Protein AF-A0A812SZB9-F1 (afdb_monomer)

Nearest PDB structures (foldseek):
  1bo6-assembly1_B  TM=7.255E-01  e=8.300E-09  Mus musculus
  4cgq-assembly1_A  TM=9.481E-01  e=1.863E-02  Saccharomyces cerevisiae
  5hrz-assembly1_A  TM=9.021E-01  e=2.313E-02  synthetic construct
  6v8e-assembly2_F  TM=8.279E-01  e=2.076E-02  synthetic construct
  2vgy-assembly1_A-2  TM=7.971E-01  e=6.834E-02  Yersinia enterocolitica

Mean predicted aligned error: 13.7 Å

Secondary structure (DSSP, 8-state):
---PPPTTHHHHHHHHHHHHTT-HHHHHHHHHHHHHH-TT-HHHHHHHHHHHHHTT-HHHHHHHHHHHHHS-HHHHHHHHHHH----TT-EEEEESTTSSHHHHHHHHHHHHH-TT--HHHHEEETTTT-TT-HHHHHHHHHSPSSPEEEE---GGG-TTS-SSTT-SSTT--EEEEEE--HHHHHHHHHHHHHT-GGG---S-HHHHHHHHHTTGGGGGGTS-HHHHHHHHHHHHHH-TTTEEEEESHHHHS--HHHHTTTTTTTTS---S-HHHHHHHHHHHTT----HHHHHHHTTTTS--

Foldseek 3Di:
DDDDFDLLLVLLVVLVVCVVVLNLVVSLVSLVVSCVVVVLQLSSLVSNLVSCVSVVVNVVSVVSVVSNVVCFLLVQLLLLLVQADAAQQEEEEEEAPPLQQVPVLQLVQCFQVHHPRDSVLQEDESSPPGPPGPVVSVVQVPHPPPHYYYYLEALVSHSLADPDDPPGHDGHHAYEYEDEDPVSSLVSLVVVLCVVPVNHDPDDPVVSVVCQCQQVSPSNSVGHPVNRCVRLVVVCVVPVLRYQYDYSVCLLEPAPSQQPCVVSSPVRDTDDRSLVRSVVSCVVVVGDYDPVRSVVSVVVVVPD

pLDDT: mean 74.28, std 16.3, range [29.45, 96.88]

Structure (mmCIF, N/CA/C/O backbone):
data_AF-A0A812SZB9-F1
#
_entry.id   AF-A0A812SZB9-F1
#
loop_
_atom_site.group_PDB
_atom_site.id
_atom_site.type_symbol
_atom_site.label_atom_id
_atom_site.label_alt_id
_atom_site.label_comp_id
_atom_site.label_asym_id
_atom_site.label_entity_id
_atom_site.label_seq_id
_atom_site.pdbx_PDB_ins_code
_atom_site.Cartn_x
_atom_site.Cartn_y
_atom_site.Cartn_z
_atom_site.occupancy
_atom_site.B_iso_or_equiv
_atom_site.auth_seq_id
_atom_site.auth_comp_id
_atom_site.auth_asym_id
_atom_site.auth_atom_id
_atom_site.pdbx_PDB_model_num
ATOM 1 N N . MET A 1 1 ? 11.186 13.919 26.890 1.00 31.73 1 MET A N 1
ATOM 2 C CA . MET A 1 1 ? 12.415 13.121 26.686 1.00 31.73 1 MET A CA 1
ATOM 3 C C . MET A 1 1 ? 12.893 13.378 25.267 1.00 31.73 1 MET A C 1
ATOM 5 O O . MET A 1 1 ? 12.165 13.060 24.340 1.00 31.73 1 MET A O 1
ATOM 9 N N . SER A 1 2 ? 14.030 14.056 25.094 1.00 31.30 2 SER A N 1
ATOM 10 C CA . SER A 1 2 ? 14.581 14.385 23.775 1.00 31.30 2 SER A CA 1
ATOM 11 C C . SER A 1 2 ? 15.088 13.114 23.095 1.00 31.30 2 SER A C 1
ATOM 13 O O . SER A 1 2 ? 15.968 12.427 23.610 1.00 31.30 2 SER A O 1
ATOM 15 N N . VAL A 1 3 ? 14.506 12.766 21.951 1.00 36.31 3 VAL A N 1
ATOM 16 C CA . VAL A 1 3 ? 14.883 11.549 21.234 1.00 36.31 3 VAL A CA 1
ATOM 17 C C . VAL A 1 3 ? 16.142 11.839 20.413 1.00 36.31 3 VAL A C 1
ATOM 19 O O . VAL A 1 3 ? 16.072 12.413 19.323 1.00 36.31 3 VAL A O 1
ATOM 22 N N . GLN A 1 4 ? 17.298 11.475 20.968 1.00 36.12 4 GLN A N 1
ATOM 23 C CA . GLN A 1 4 ? 18.611 11.600 20.327 1.00 36.12 4 GLN A CA 1
ATOM 24 C C . GLN A 1 4 ? 18.585 10.940 18.930 1.00 36.12 4 GLN A C 1
ATOM 26 O O . GLN A 1 4 ? 18.127 9.798 18.814 1.00 36.12 4 GLN A O 1
ATOM 31 N N . PRO A 1 5 ? 19.006 11.633 17.855 1.00 48.06 5 PRO A N 1
ATOM 32 C CA . PRO A 1 5 ? 19.128 11.029 16.530 1.00 48.06 5 PRO A CA 1
ATOM 33 C C . PRO A 1 5 ? 20.128 9.867 16.541 1.00 48.06 5 PRO A C 1
ATOM 35 O O . PRO A 1 5 ? 21.136 9.915 17.248 1.00 48.06 5 PRO A O 1
ATOM 38 N N . SER A 1 6 ? 19.872 8.825 15.745 1.00 65.44 6 SER A N 1
ATOM 39 C CA . SER A 1 6 ? 20.846 7.744 15.571 1.00 65.44 6 SER A CA 1
ATOM 40 C C . SER A 1 6 ? 22.120 8.285 14.909 1.00 65.44 6 SER A C 1
ATOM 42 O O . SER A 1 6 ? 22.101 9.279 14.183 1.00 65.44 6 SER A O 1
ATOM 44 N N . ARG A 1 7 ? 23.256 7.619 15.137 1.00 73.81 7 ARG A N 1
ATOM 45 C CA . ARG A 1 7 ? 24.562 8.037 14.595 1.00 73.81 7 ARG A CA 1
ATOM 46 C C . ARG A 1 7 ? 24.620 8.018 13.053 1.00 73.81 7 ARG A C 1
ATOM 48 O O . ARG A 1 7 ? 25.526 8.620 12.480 1.00 73.81 7 ARG A O 1
ATOM 55 N N . VAL A 1 8 ? 23.699 7.299 12.405 1.00 65.69 8 VAL A N 1
ATOM 56 C CA . VAL A 1 8 ? 23.513 7.257 10.942 1.00 65.69 8 VAL A CA 1
ATOM 57 C C . VAL A 1 8 ? 22.653 8.440 10.495 1.00 65.69 8 VAL A C 1
ATOM 59 O O . VAL A 1 8 ? 23.083 9.210 9.644 1.00 65.69 8 VAL A O 1
ATOM 62 N N . GLU A 1 9 ? 21.512 8.667 11.152 1.00 70.12 9 GLU A N 1
ATOM 63 C CA . GLU A 1 9 ? 20.609 9.789 10.862 1.00 70.12 9 GLU A CA 1
ATOM 64 C C . GLU A 1 9 ? 21.312 11.144 11.026 1.00 70.12 9 GLU A C 1
ATOM 66 O O . GLU A 1 9 ? 21.236 11.997 10.151 1.00 70.12 9 GLU A O 1
ATOM 71 N N . ALA A 1 10 ? 22.068 11.335 12.112 1.00 75.00 10 ALA A N 1
ATOM 72 C CA . ALA A 1 10 ? 22.811 12.574 12.344 1.00 75.00 10 ALA A CA 1
ATOM 73 C C . ALA A 1 10 ? 23.836 12.865 11.232 1.00 75.00 10 ALA A C 1
ATOM 75 O O . ALA A 1 10 ? 24.044 14.019 10.865 1.00 75.00 10 ALA A O 1
ATOM 76 N N . ARG A 1 11 ? 24.460 11.816 10.679 1.00 81.81 11 ARG A N 1
ATOM 77 C CA . ARG A 1 11 ? 25.418 11.940 9.574 1.00 81.81 11 ARG A CA 1
ATOM 78 C C . ARG A 1 11 ? 24.736 12.210 8.243 1.00 81.81 11 ARG A C 1
ATOM 80 O O . ARG A 1 11 ? 25.240 13.025 7.482 1.00 81.81 11 ARG A O 1
ATOM 87 N N . PHE A 1 12 ? 23.592 11.582 7.985 1.00 82.12 12 PHE A N 1
ATOM 88 C CA . PHE A 1 12 ? 22.783 11.889 6.810 1.00 82.12 12 PHE A CA 1
ATOM 89 C C . PHE A 1 12 ? 22.353 13.362 6.801 1.00 82.12 12 PHE A C 1
ATOM 91 O O . PHE A 1 12 ? 22.590 14.057 5.817 1.00 82.12 12 PHE A O 1
ATOM 98 N N . GLN A 1 13 ? 21.798 13.860 7.912 1.00 74.44 13 GLN A N 1
ATOM 99 C CA . GLN A 1 13 ? 21.358 15.257 8.020 1.00 74.44 13 GLN A CA 1
ATOM 100 C C . GLN A 1 13 ? 22.528 16.239 7.851 1.00 74.44 13 GLN A C 1
ATOM 102 O O . GLN A 1 13 ? 22.399 17.241 7.153 1.00 74.44 13 GLN A O 1
ATOM 107 N N . LEU A 1 14 ? 23.693 15.930 8.431 1.00 83.56 14 LEU A N 1
ATOM 108 C CA . LEU 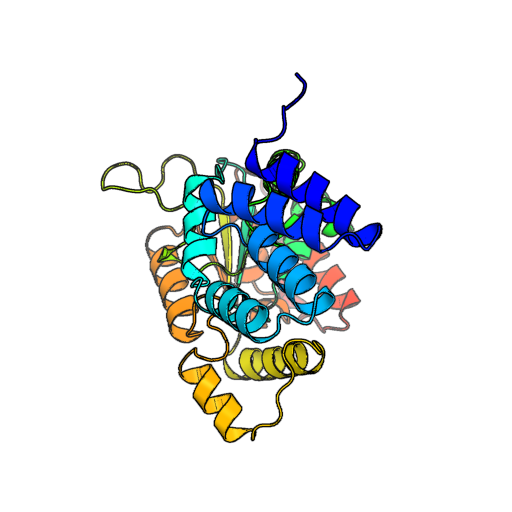A 1 14 ? 24.907 16.728 8.244 1.00 83.56 14 LEU A CA 1
ATOM 109 C C . LEU A 1 14 ? 25.356 16.754 6.775 1.00 83.56 14 LEU A C 1
ATOM 111 O O . LEU A 1 14 ? 25.641 17.820 6.234 1.00 83.56 14 LEU A O 1
ATOM 115 N N . ALA A 1 15 ? 25.382 15.593 6.119 1.00 85.88 15 ALA A N 1
ATOM 116 C CA . ALA A 1 15 ? 25.743 15.493 4.712 1.00 85.88 15 ALA A CA 1
ATOM 117 C C . ALA A 1 15 ? 24.739 16.212 3.795 1.00 85.88 15 ALA A C 1
ATOM 119 O O . ALA A 1 15 ? 25.147 16.795 2.796 1.00 85.88 15 ALA A O 1
ATOM 120 N N . ALA A 1 16 ? 23.446 16.214 4.133 1.00 74.94 16 ALA A N 1
ATOM 121 C CA . ALA A 1 16 ? 22.419 16.923 3.372 1.00 74.94 16 ALA A CA 1
ATOM 122 C C . ALA A 1 16 ? 22.661 18.440 3.363 1.00 74.94 16 ALA A C 1
ATOM 124 O O . ALA A 1 16 ? 22.631 19.050 2.296 1.00 74.94 16 ALA A O 1
ATOM 125 N N . VAL A 1 17 ? 23.000 19.024 4.516 1.00 83.38 17 VAL A N 1
ATOM 126 C CA . VAL A 1 17 ? 23.363 20.449 4.617 1.00 83.38 17 VAL A CA 1
ATOM 127 C C . VAL A 1 17 ? 24.632 20.752 3.813 1.00 83.38 17 VAL A C 1
ATOM 129 O O . VAL A 1 17 ? 24.671 21.714 3.053 1.00 83.38 17 VAL A O 1
ATOM 132 N N . MET A 1 18 ? 25.650 19.889 3.894 1.00 87.69 18 MET A N 1
ATOM 133 C CA . MET A 1 18 ? 26.883 20.047 3.109 1.00 87.69 18 MET A CA 1
ATOM 134 C C . MET A 1 18 ? 26.626 20.016 1.594 1.00 87.69 18 MET A C 1
ATOM 136 O O . MET A 1 18 ? 27.297 20.722 0.844 1.00 87.69 18 MET A O 1
ATOM 140 N N . VAL A 1 19 ? 25.655 19.222 1.129 1.00 78.94 19 VAL A N 1
ATOM 141 C CA . VAL A 1 19 ? 25.236 19.196 -0.283 1.00 78.94 19 VAL A CA 1
ATOM 142 C C . VAL A 1 19 ? 24.585 20.511 -0.705 1.00 78.94 19 VAL A C 1
ATOM 144 O O . VAL A 1 19 ? 24.869 20.989 -1.801 1.00 78.94 19 VAL A O 1
ATOM 147 N N . GLU A 1 20 ? 23.749 21.115 0.143 1.00 81.44 20 GLU A N 1
ATOM 148 C CA . GLU A 1 20 ? 23.138 22.428 -0.131 1.00 81.44 20 GLU A CA 1
ATOM 149 C C . GLU A 1 20 ? 24.188 23.544 -0.235 1.00 81.44 20 GLU A C 1
ATOM 151 O O . GLU A 1 20 ? 24.054 24.453 -1.051 1.00 81.44 20 GLU A O 1
ATOM 156 N N . GLU A 1 21 ? 25.278 23.428 0.524 1.00 88.69 21 GLU A N 1
ATOM 157 C CA . GLU A 1 21 ? 26.441 24.319 0.451 1.00 88.69 21 GLU A CA 1
ATOM 158 C C . GLU A 1 21 ? 27.380 24.005 -0.734 1.00 88.69 21 GLU A C 1
ATOM 160 O O . GLU A 1 21 ? 28.397 24.676 -0.924 1.00 88.69 21 GLU A O 1
ATOM 165 N N . GLY A 1 22 ? 27.065 22.989 -1.547 1.00 87.00 22 GLY A N 1
ATOM 166 C CA . GLY A 1 22 ? 27.875 22.549 -2.689 1.00 87.00 22 GLY A CA 1
ATOM 167 C C . GLY A 1 22 ? 29.136 21.768 -2.305 1.00 87.00 22 GLY A C 1
ATOM 168 O O . GLY A 1 22 ? 29.988 21.500 -3.154 1.00 87.00 22 GLY A O 1
ATOM 169 N N . ASN A 1 23 ? 29.276 21.376 -1.039 1.00 94.81 23 ASN A N 1
ATOM 170 C CA . ASN A 1 23 ? 30.431 20.656 -0.518 1.00 94.81 23 ASN A CA 1
ATOM 171 C C . ASN A 1 23 ? 30.275 19.134 -0.678 1.00 94.81 23 ASN A C 1
ATOM 173 O O . ASN A 1 23 ? 30.238 18.364 0.286 1.00 94.81 23 ASN A O 1
ATOM 177 N N . TYR A 1 24 ? 30.184 18.690 -1.932 1.00 88.75 24 TYR A N 1
ATOM 178 C CA . TYR A 1 24 ? 29.899 17.296 -2.276 1.00 88.75 24 TYR A CA 1
ATOM 179 C C . TYR A 1 24 ? 30.963 16.301 -1.779 1.00 88.75 24 TYR A C 1
ATOM 181 O O . TYR A 1 24 ? 30.626 15.173 -1.424 1.00 88.75 24 TYR A O 1
ATOM 189 N N . SER A 1 25 ? 32.237 16.701 -1.711 1.00 94.06 25 SER A N 1
ATOM 190 C CA . SER A 1 25 ? 33.336 15.839 -1.241 1.00 94.06 25 SER A CA 1
ATOM 191 C C . SER A 1 25 ? 33.233 15.515 0.250 1.00 94.06 25 SER A C 1
ATOM 193 O O . SER A 1 25 ? 33.418 14.368 0.658 1.00 94.06 25 SER A O 1
ATOM 195 N N . GLU A 1 26 ? 32.935 16.523 1.070 1.00 92.81 26 GLU A N 1
ATOM 196 C CA . GLU A 1 26 ? 32.773 16.369 2.518 1.00 92.81 26 GLU A CA 1
ATOM 197 C C . GLU A 1 26 ? 31.491 15.601 2.850 1.00 92.81 26 GLU A C 1
ATOM 199 O O . GLU A 1 26 ? 31.494 14.690 3.688 1.00 92.81 26 GLU A O 1
ATOM 204 N N . ALA A 1 27 ? 30.414 15.921 2.125 1.00 91.12 27 ALA A N 1
ATOM 205 C CA . ALA A 1 27 ? 29.143 15.227 2.231 1.00 91.12 27 ALA A CA 1
ATOM 206 C C . ALA A 1 27 ? 29.301 13.735 1.928 1.00 91.12 27 ALA A C 1
ATOM 208 O O . ALA A 1 27 ? 28.875 12.897 2.718 1.00 91.12 27 ALA A O 1
ATOM 209 N N . LEU A 1 28 ? 29.966 13.389 0.822 1.00 93.31 28 LEU A N 1
ATOM 210 C CA . LEU A 1 28 ? 30.167 11.998 0.428 1.00 93.31 28 LEU A CA 1
ATOM 211 C C . LEU A 1 28 ? 30.943 11.203 1.482 1.00 93.31 28 LEU A C 1
ATOM 213 O O . LEU A 1 28 ? 30.536 10.100 1.826 1.00 93.31 28 LEU A O 1
ATOM 217 N N . ARG A 1 29 ? 32.007 11.771 2.055 1.00 94.06 29 ARG A N 1
ATOM 218 C CA . ARG A 1 29 ? 32.791 11.089 3.095 1.00 94.06 29 ARG A CA 1
ATOM 219 C C . ARG A 1 29 ? 31.974 10.843 4.364 1.00 94.06 29 ARG A C 1
ATOM 221 O O . ARG A 1 29 ? 32.039 9.774 4.967 1.00 94.06 29 ARG A O 1
ATOM 228 N N . THR A 1 30 ? 31.149 11.819 4.736 1.00 92.44 30 THR A N 1
ATOM 229 C CA . THR A 1 30 ? 30.207 11.691 5.856 1.00 92.44 30 THR A CA 1
ATOM 230 C C . THR A 1 30 ? 29.180 10.581 5.596 1.00 92.44 30 THR A C 1
ATOM 232 O O . THR A 1 30 ? 28.836 9.821 6.506 1.00 92.44 30 THR A O 1
ATOM 235 N N . LEU A 1 31 ? 28.728 10.445 4.347 1.00 85.25 31 LEU A N 1
ATOM 236 C CA . LEU A 1 31 ? 27.817 9.387 3.912 1.00 85.25 31 LEU A CA 1
ATOM 237 C C . LEU A 1 31 ? 28.491 8.016 3.858 1.00 85.25 31 LEU A C 1
ATOM 239 O O . LEU A 1 31 ? 27.874 7.039 4.263 1.00 85.25 31 LEU A O 1
ATOM 243 N N . GLU A 1 32 ? 29.751 7.919 3.441 1.00 86.75 32 GLU A N 1
ATOM 244 C CA . GLU A 1 32 ? 30.518 6.666 3.469 1.00 86.75 32 GLU A CA 1
ATOM 245 C C . GLU A 1 32 ? 30.646 6.126 4.900 1.00 86.75 32 GLU A C 1
ATOM 247 O O . GLU A 1 32 ? 30.427 4.939 5.137 1.00 86.75 32 GLU A O 1
ATOM 252 N N . GLU A 1 33 ? 30.896 6.993 5.886 1.00 86.56 33 GLU A N 1
ATOM 253 C CA . GLU A 1 33 ? 30.872 6.596 7.299 1.00 86.56 33 GLU A CA 1
ATOM 254 C C . GLU A 1 33 ? 29.495 6.118 7.768 1.00 86.56 33 GLU A C 1
ATOM 256 O O . GLU A 1 33 ? 29.402 5.198 8.585 1.00 86.56 33 GLU A O 1
ATOM 261 N N . ALA A 1 34 ? 28.423 6.755 7.291 1.00 79.12 34 ALA A N 1
ATOM 262 C CA . ALA A 1 34 ? 27.058 6.344 7.598 1.00 79.12 34 ALA A CA 1
ATOM 263 C C . ALA A 1 34 ? 26.742 4.975 6.969 1.00 79.12 34 ALA A C 1
ATOM 265 O O . ALA A 1 34 ? 26.209 4.097 7.646 1.00 79.12 34 ALA A O 1
ATOM 266 N N . LEU A 1 35 ? 27.167 4.756 5.723 1.00 75.25 35 LEU A N 1
ATOM 267 C CA . LEU A 1 35 ? 27.003 3.507 4.981 1.00 75.25 35 LEU A CA 1
ATOM 268 C C . LEU A 1 35 ? 27.882 2.372 5.519 1.00 75.25 35 LEU A C 1
ATOM 270 O O . LEU A 1 35 ? 27.509 1.214 5.390 1.00 75.25 35 LEU A O 1
ATOM 274 N N . MET A 1 36 ? 29.006 2.650 6.184 1.00 74.12 36 MET A N 1
ATOM 275 C CA . MET A 1 36 ? 29.738 1.608 6.921 1.00 74.12 36 MET A CA 1
ATOM 276 C C . MET A 1 36 ? 28.932 1.051 8.103 1.00 74.12 36 MET A C 1
ATOM 278 O O . MET A 1 36 ? 29.103 -0.108 8.474 1.00 74.12 36 MET A O 1
ATOM 282 N N . LEU A 1 37 ? 28.064 1.871 8.704 1.00 72.31 37 LEU A N 1
ATOM 283 C CA . LEU A 1 37 ? 27.207 1.475 9.824 1.00 72.31 37 LEU A CA 1
ATOM 284 C C . LEU A 1 37 ? 25.868 0.894 9.352 1.00 72.31 37 LEU A C 1
ATOM 286 O O . LEU A 1 37 ? 25.341 -0.012 9.993 1.00 72.31 37 LEU A O 1
ATOM 290 N N . ALA A 1 38 ? 25.329 1.410 8.247 1.00 60.69 38 ALA A N 1
ATOM 291 C CA . ALA A 1 38 ? 24.094 0.951 7.620 1.00 60.69 38 ALA A CA 1
ATOM 292 C C . ALA A 1 38 ? 24.275 0.849 6.088 1.00 60.69 38 ALA A C 1
ATOM 294 O O . ALA A 1 38 ? 23.879 1.757 5.356 1.00 60.69 38 ALA A O 1
ATOM 295 N N . PRO A 1 39 ? 24.859 -0.256 5.576 1.00 62.56 39 PRO A N 1
ATOM 296 C CA . PRO A 1 39 ? 25.244 -0.398 4.160 1.00 62.56 39 PRO A CA 1
ATOM 297 C C . PRO A 1 39 ? 24.107 -0.339 3.138 1.00 62.56 39 PRO A C 1
ATOM 299 O O . PRO A 1 39 ? 24.370 -0.155 1.945 1.00 62.56 39 PRO A O 1
ATOM 302 N N . CYS A 1 40 ? 22.873 -0.505 3.612 1.00 62.12 40 CYS A N 1
ATOM 303 C CA . CYS A 1 40 ? 21.648 -0.522 2.820 1.00 62.12 40 CYS A CA 1
ATOM 304 C C . CYS A 1 40 ? 20.755 0.703 3.083 1.00 62.12 40 CYS A C 1
ATOM 306 O O . CYS A 1 40 ? 19.593 0.696 2.686 1.00 62.12 40 CYS A O 1
ATOM 308 N N . ASP A 1 41 ? 21.249 1.732 3.783 1.00 68.12 41 ASP A N 1
ATOM 309 C CA . ASP A 1 41 ? 20.445 2.924 4.052 1.00 68.12 41 ASP A CA 1
ATOM 310 C C . ASP A 1 41 ? 20.178 3.702 2.754 1.00 68.12 41 ASP A C 1
ATOM 312 O O . ASP A 1 41 ? 21.083 4.289 2.155 1.00 68.12 41 ASP A O 1
ATOM 316 N N . LEU A 1 42 ? 18.918 3.689 2.312 1.00 62.75 42 LEU A N 1
ATOM 317 C CA . LEU A 1 42 ? 18.507 4.239 1.019 1.00 62.75 42 LEU A CA 1
ATOM 318 C C . LEU A 1 42 ? 18.694 5.760 0.951 1.00 62.75 42 LEU A C 1
ATOM 320 O O . LEU A 1 42 ? 19.044 6.274 -0.108 1.00 62.75 42 LEU A O 1
ATOM 324 N N . ASN A 1 43 ? 18.507 6.475 2.067 1.00 67.81 43 ASN A N 1
ATOM 325 C CA . ASN A 1 43 ? 18.722 7.924 2.132 1.00 67.81 43 ASN A CA 1
ATOM 326 C C . ASN A 1 43 ? 20.198 8.254 1.896 1.00 67.81 43 ASN A C 1
ATOM 328 O O . ASN A 1 43 ? 20.529 9.113 1.074 1.00 67.81 43 ASN A O 1
ATOM 332 N N . CYS A 1 44 ? 21.091 7.534 2.577 1.00 76.06 44 CYS A N 1
ATOM 333 C CA . CYS A 1 44 ? 22.524 7.720 2.423 1.00 76.06 44 CYS A CA 1
ATOM 334 C C . CYS A 1 44 ? 23.010 7.313 1.028 1.00 76.06 44 CYS A C 1
ATOM 336 O O . CYS A 1 44 ? 23.821 8.030 0.448 1.00 76.06 44 CYS A O 1
ATOM 338 N N . LEU A 1 45 ? 22.498 6.213 0.464 1.00 74.88 45 LEU A N 1
ATOM 339 C CA . LEU A 1 45 ? 22.832 5.780 -0.897 1.00 74.88 45 LEU A CA 1
ATOM 340 C C . LEU A 1 45 ? 22.348 6.781 -1.953 1.00 74.88 45 LEU A C 1
ATOM 342 O O . LEU A 1 45 ? 23.119 7.147 -2.839 1.00 74.88 45 LEU A O 1
ATOM 346 N N . ALA A 1 46 ? 21.111 7.272 -1.842 1.00 70.38 46 ALA A N 1
ATOM 347 C CA . ALA A 1 46 ? 20.551 8.245 -2.777 1.00 70.38 46 ALA A CA 1
ATOM 348 C C . ALA A 1 46 ? 21.290 9.591 -2.719 1.00 70.38 46 ALA A C 1
ATOM 350 O O . ALA A 1 46 ? 21.600 10.183 -3.755 1.00 70.38 46 ALA A O 1
ATOM 351 N N . LEU A 1 47 ? 21.625 10.072 -1.517 1.00 76.44 47 LEU A N 1
ATOM 352 C CA . LEU A 1 47 ? 22.389 11.309 -1.367 1.00 76.44 47 LEU A CA 1
ATOM 353 C C . LEU A 1 47 ? 23.850 11.133 -1.809 1.00 76.44 47 LEU A C 1
ATOM 355 O O . LEU A 1 47 ? 24.407 12.043 -2.418 1.00 76.44 47 LEU A O 1
ATOM 359 N N . ALA A 1 48 ? 24.446 9.955 -1.602 1.00 79.19 48 ALA A N 1
ATOM 360 C CA . ALA A 1 48 ? 25.786 9.644 -2.095 1.00 79.19 48 ALA A CA 1
ATOM 361 C C . ALA A 1 48 ? 25.833 9.628 -3.630 1.00 79.19 48 ALA A C 1
ATOM 363 O O . ALA A 1 48 ? 26.778 10.174 -4.197 1.00 79.19 48 ALA A O 1
ATOM 364 N N . CYS A 1 49 ? 24.800 9.100 -4.303 1.00 74.06 49 CYS A N 1
ATOM 365 C CA . CYS A 1 49 ? 24.670 9.183 -5.764 1.00 74.06 49 CYS A CA 1
ATOM 366 C C . CYS A 1 49 ? 24.720 10.641 -6.239 1.00 74.06 49 CYS A C 1
ATOM 368 O O . CYS A 1 49 ? 25.545 10.985 -7.082 1.00 74.06 49 CYS A O 1
ATOM 370 N N . ARG A 1 50 ? 23.915 11.520 -5.625 1.00 74.94 50 ARG A N 1
ATOM 371 C CA . ARG A 1 50 ? 23.895 12.959 -5.944 1.00 74.94 50 ARG A CA 1
ATOM 372 C C . ARG A 1 50 ? 25.247 13.636 -5.705 1.00 74.94 50 ARG A C 1
ATOM 374 O O . ARG A 1 50 ? 25.668 14.459 -6.514 1.00 74.94 50 ARG A O 1
ATOM 381 N N . CYS A 1 51 ? 25.945 13.296 -4.619 1.00 81.38 51 CYS A N 1
ATOM 382 C CA . CYS A 1 51 ? 27.291 13.812 -4.361 1.00 81.38 51 CYS A CA 1
ATOM 383 C C . CYS A 1 51 ? 28.293 13.364 -5.428 1.00 81.38 51 CYS A C 1
ATOM 385 O O . CYS A 1 51 ? 29.087 14.168 -5.907 1.00 81.38 51 CYS A O 1
ATOM 387 N N . LEU A 1 52 ? 28.259 12.088 -5.813 1.00 78.25 52 LEU A N 1
ATOM 388 C CA . LEU A 1 52 ? 29.147 11.523 -6.828 1.00 78.25 52 LEU A CA 1
ATOM 389 C C . LEU A 1 52 ? 28.900 12.148 -8.209 1.00 78.25 52 LEU A C 1
ATOM 391 O O . LEU A 1 52 ? 29.860 12.456 -8.913 1.00 78.25 52 LEU A O 1
ATOM 395 N N . GLU A 1 53 ? 27.642 12.415 -8.563 1.00 66.94 53 GLU A N 1
ATOM 396 C CA . GLU A 1 53 ? 27.274 13.166 -9.770 1.00 66.94 53 GLU A CA 1
ATOM 397 C C . GLU A 1 53 ? 27.794 14.606 -9.736 1.00 66.94 53 GLU A C 1
ATOM 399 O O . GLU A 1 53 ? 28.430 15.046 -10.694 1.00 66.94 53 GLU A O 1
ATOM 404 N N . GLY A 1 54 ? 27.595 15.315 -8.618 1.00 75.75 54 GLY A N 1
ATOM 405 C CA . GLY A 1 54 ? 28.099 16.679 -8.418 1.00 75.75 54 GLY A CA 1
ATOM 406 C C . GLY A 1 54 ? 29.627 16.790 -8.494 1.00 75.75 54 GLY A C 1
ATOM 407 O O . GLY A 1 54 ? 30.156 17.845 -8.833 1.00 75.75 54 GLY A O 1
ATOM 408 N N . LEU A 1 55 ? 30.338 15.689 -8.235 1.00 89.00 55 LEU A N 1
ATOM 409 C CA . LEU A 1 55 ? 31.795 15.573 -8.352 1.00 89.00 55 LEU A CA 1
ATOM 410 C C . LEU A 1 55 ? 32.271 15.065 -9.726 1.00 89.00 55 LEU A C 1
ATOM 412 O O . LEU A 1 55 ? 33.476 14.917 -9.927 1.00 89.00 55 LEU A O 1
ATOM 416 N N . GLY A 1 56 ? 31.365 14.750 -10.657 1.00 83.31 56 GLY A N 1
ATOM 417 C CA . GLY A 1 56 ? 31.707 14.151 -11.954 1.00 83.31 56 GLY A CA 1
ATOM 418 C C . GLY A 1 56 ? 32.200 12.697 -11.873 1.00 83.31 56 GLY A C 1
ATOM 419 O O . GLY A 1 56 ? 32.745 12.165 -12.842 1.00 83.31 56 GLY A O 1
ATOM 420 N N . ARG A 1 57 ? 32.016 12.019 -10.732 1.00 89.75 57 ARG A N 1
ATOM 421 C CA . ARG A 1 57 ? 32.419 10.619 -10.487 1.00 89.75 57 ARG A CA 1
ATOM 422 C C . ARG A 1 57 ? 31.348 9.650 -10.995 1.00 89.75 57 ARG A C 1
ATOM 424 O O . ARG A 1 57 ? 30.801 8.842 -10.248 1.00 89.75 57 ARG A O 1
ATOM 431 N N . HIS A 1 58 ? 31.043 9.729 -12.289 1.00 69.44 58 HIS A N 1
ATOM 432 C CA . HIS A 1 58 ? 29.891 9.053 -12.899 1.00 69.44 58 HIS A CA 1
ATOM 433 C C . HIS A 1 58 ? 29.911 7.521 -12.777 1.00 69.44 58 HIS A C 1
ATOM 435 O O . HIS A 1 58 ? 28.861 6.916 -12.593 1.00 69.44 58 HIS A O 1
ATOM 441 N N . ALA A 1 59 ? 31.086 6.885 -12.829 1.00 68.44 59 ALA A N 1
ATOM 442 C CA . ALA A 1 59 ? 31.197 5.431 -12.672 1.00 68.44 59 ALA A CA 1
ATOM 443 C C . ALA A 1 59 ? 30.806 4.961 -11.259 1.00 68.44 59 ALA A C 1
ATOM 445 O O . ALA A 1 59 ? 30.182 3.920 -11.086 1.00 68.44 59 ALA A O 1
ATOM 446 N N . GLU A 1 60 ? 31.147 5.749 -10.242 1.00 74.69 60 GLU A N 1
ATOM 447 C CA . GLU A 1 60 ? 30.826 5.438 -8.850 1.00 74.69 60 GLU A CA 1
ATOM 448 C C . GLU A 1 60 ? 29.385 5.816 -8.515 1.00 74.69 60 GLU A C 1
ATOM 450 O O . GLU A 1 60 ? 28.728 5.095 -7.767 1.00 74.69 60 GLU A O 1
ATOM 455 N N . ALA A 1 61 ? 28.869 6.897 -9.111 1.00 59.75 61 ALA A N 1
ATOM 456 C CA . ALA A 1 61 ? 27.448 7.226 -9.062 1.00 59.75 61 ALA A CA 1
ATOM 457 C C . ALA A 1 61 ? 26.604 6.088 -9.652 1.00 59.75 61 ALA A C 1
ATOM 459 O O . ALA A 1 61 ? 25.625 5.680 -9.035 1.00 59.75 61 ALA A O 1
ATOM 460 N N . LEU A 1 62 ? 27.027 5.523 -10.789 1.00 56.69 62 LEU A N 1
ATOM 461 C CA . LEU A 1 62 ? 26.374 4.366 -11.396 1.00 56.69 62 LEU A CA 1
ATOM 462 C C . LEU A 1 62 ? 26.408 3.151 -10.464 1.00 56.69 62 LEU A C 1
ATOM 464 O O . LEU A 1 62 ? 25.365 2.562 -10.230 1.00 56.69 62 LEU A O 1
ATOM 468 N N . ALA A 1 63 ? 27.550 2.820 -9.856 1.00 64.25 63 ALA A N 1
ATOM 469 C CA . ALA A 1 63 ? 27.641 1.705 -8.907 1.00 64.25 63 ALA A CA 1
ATOM 470 C C . ALA A 1 63 ? 26.785 1.920 -7.640 1.00 64.25 63 ALA A C 1
ATOM 472 O O . ALA A 1 63 ? 26.206 0.979 -7.094 1.00 64.25 63 ALA A O 1
ATOM 473 N N . ALA A 1 64 ? 26.685 3.158 -7.149 1.00 61.94 64 ALA A N 1
ATOM 474 C CA . ALA A 1 64 ? 25.812 3.505 -6.030 1.00 61.94 64 ALA A CA 1
ATOM 475 C C . ALA A 1 64 ? 24.324 3.434 -6.423 1.00 61.94 64 ALA A C 1
ATOM 477 O O . ALA A 1 64 ? 23.512 2.942 -5.637 1.00 61.94 64 ALA A O 1
ATOM 478 N N . ALA A 1 65 ? 23.978 3.839 -7.646 1.00 53.72 65 ALA A N 1
ATOM 479 C CA . ALA A 1 65 ? 22.640 3.704 -8.209 1.00 53.72 65 ALA A CA 1
ATOM 480 C C . ALA A 1 65 ? 22.286 2.233 -8.472 1.00 53.72 65 ALA A C 1
ATOM 482 O O . ALA A 1 65 ? 21.185 1.814 -8.154 1.00 53.72 65 ALA A O 1
ATOM 483 N N . GLU A 1 66 ? 23.224 1.412 -8.944 1.00 56.22 66 GLU A N 1
ATOM 484 C CA . GLU A 1 66 ? 23.068 -0.040 -9.078 1.00 56.22 66 GLU A CA 1
ATOM 485 C C . GLU A 1 66 ? 22.865 -0.710 -7.721 1.00 56.22 66 GLU A C 1
ATOM 487 O O . GLU A 1 66 ? 22.071 -1.637 -7.617 1.00 56.22 66 GLU A O 1
ATOM 492 N N . ARG A 1 67 ? 23.521 -0.226 -6.659 1.00 62.94 67 ARG A N 1
ATOM 493 C CA . ARG A 1 67 ? 23.223 -0.659 -5.287 1.00 62.94 67 ARG A CA 1
ATOM 494 C C . ARG A 1 67 ? 21.830 -0.221 -4.857 1.00 62.94 67 ARG A C 1
ATOM 496 O O . ARG A 1 67 ? 21.134 -1.024 -4.261 1.00 62.94 67 ARG A O 1
ATOM 503 N N . LEU A 1 68 ? 21.405 1.001 -5.171 1.00 59.62 68 LEU A N 1
ATOM 504 C CA . LEU A 1 68 ? 20.051 1.484 -4.880 1.00 59.62 68 LEU A CA 1
ATOM 505 C C . LEU A 1 68 ? 18.982 0.658 -5.621 1.00 59.62 68 LEU A C 1
ATOM 507 O O . LEU A 1 68 ? 17.984 0.277 -5.026 1.00 59.62 68 LEU A O 1
ATOM 511 N N . CYS A 1 69 ? 19.216 0.344 -6.896 1.00 51.06 69 CYS A N 1
ATOM 512 C CA . CYS A 1 69 ? 18.355 -0.487 -7.735 1.00 51.06 69 CYS A CA 1
ATOM 513 C C . CYS A 1 69 ? 18.438 -1.980 -7.377 1.00 51.06 69 CYS A C 1
ATOM 515 O O . CYS A 1 69 ? 17.476 -2.713 -7.575 1.00 51.06 69 CYS A O 1
ATOM 517 N N . GLY A 1 70 ? 19.590 -2.431 -6.877 1.00 49.91 70 GLY A N 1
ATOM 518 C CA . GLY A 1 70 ? 19.851 -3.796 -6.422 1.00 49.91 70 GLY A CA 1
ATOM 519 C C . GLY A 1 70 ? 19.412 -4.050 -4.980 1.00 49.91 70 GLY A C 1
ATOM 520 O O . GLY A 1 70 ? 19.354 -5.204 -4.556 1.00 49.91 70 GLY A O 1
ATOM 521 N N . LEU A 1 71 ? 19.076 -2.997 -4.227 1.00 54.81 71 LEU A N 1
ATOM 522 C CA . LEU A 1 71 ? 18.312 -3.121 -2.997 1.00 54.81 71 LEU A CA 1
ATOM 523 C C . LEU A 1 71 ? 16.883 -3.483 -3.382 1.00 54.81 71 LEU A C 1
ATOM 525 O O . LEU A 1 71 ? 16.073 -2.639 -3.753 1.00 54.81 71 LEU A O 1
ATOM 529 N N . ASP A 1 72 ? 16.614 -4.782 -3.307 1.00 55.56 72 ASP A N 1
ATOM 530 C CA . ASP A 1 72 ? 15.299 -5.369 -3.506 1.00 55.56 72 ASP A CA 1
ATOM 531 C C . ASP A 1 72 ? 14.250 -4.561 -2.714 1.00 55.56 72 ASP A C 1
ATOM 533 O O . ASP A 1 72 ? 14.440 -4.348 -1.512 1.00 55.56 72 ASP A O 1
ATOM 537 N N . PRO A 1 73 ? 13.151 -4.105 -3.331 1.00 54.19 73 PRO A N 1
ATOM 538 C CA . PRO A 1 73 ? 11.985 -3.564 -2.634 1.00 54.19 73 PRO A CA 1
ATOM 539 C C . PRO A 1 73 ? 11.540 -4.445 -1.459 1.00 54.19 73 PRO A C 1
ATOM 541 O O . PRO A 1 73 ? 11.151 -3.916 -0.414 1.00 54.19 73 PRO A O 1
ATOM 544 N N . ALA A 1 74 ? 11.728 -5.768 -1.554 1.00 57.47 74 ALA A N 1
ATOM 545 C CA . ALA A 1 74 ? 11.569 -6.681 -0.426 1.00 57.47 74 ALA A CA 1
ATOM 546 C C . ALA A 1 74 ? 12.430 -6.295 0.783 1.00 57.47 74 ALA A C 1
ATOM 548 O O . ALA A 1 74 ? 11.947 -6.357 1.902 1.00 57.47 74 ALA A O 1
ATOM 549 N N . SER A 1 75 ? 13.665 -5.826 0.601 1.00 60.94 75 SER A N 1
ATOM 550 C CA . SER A 1 75 ? 14.537 -5.353 1.689 1.00 60.94 75 SER A CA 1
ATOM 551 C C . SER A 1 75 ? 13.935 -4.163 2.442 1.00 60.94 75 SER A C 1
ATOM 553 O O . SER A 1 75 ? 14.103 -4.067 3.655 1.00 60.94 75 SER A O 1
ATOM 555 N N . THR A 1 76 ? 13.193 -3.285 1.755 1.00 64.44 76 THR A N 1
ATOM 556 C CA . THR A 1 76 ? 12.486 -2.154 2.385 1.00 64.44 76 THR A CA 1
ATOM 557 C C . THR A 1 76 ? 11.289 -2.646 3.190 1.00 64.44 76 THR A C 1
ATOM 559 O O . THR A 1 76 ? 11.123 -2.278 4.353 1.00 64.44 76 THR A O 1
ATOM 562 N N . PHE A 1 77 ? 10.472 -3.517 2.595 1.00 69.69 77 PHE A N 1
ATOM 563 C CA . PHE A 1 77 ? 9.330 -4.106 3.289 1.00 69.69 77 PHE A CA 1
ATOM 564 C C . PHE A 1 77 ? 9.772 -4.962 4.484 1.00 69.69 77 PHE A C 1
ATOM 566 O O . PHE A 1 77 ? 9.179 -4.877 5.552 1.00 69.69 77 PHE A O 1
ATOM 573 N N . LEU A 1 78 ? 10.856 -5.728 4.349 1.00 65.88 78 LEU A N 1
ATOM 574 C CA . LEU A 1 78 ? 11.451 -6.513 5.429 1.00 65.88 78 LEU A CA 1
ATOM 575 C C . LEU A 1 78 ? 12.026 -5.616 6.530 1.00 65.88 78 LEU A C 1
ATOM 577 O O . LEU A 1 78 ? 11.810 -5.907 7.701 1.00 65.88 78 LEU A O 1
ATOM 581 N N . ALA A 1 79 ? 12.679 -4.500 6.190 1.00 65.56 79 ALA A N 1
ATOM 582 C CA . ALA A 1 79 ? 13.143 -3.535 7.186 1.00 65.56 79 ALA A CA 1
ATOM 583 C C . ALA A 1 79 ? 11.979 -2.948 8.001 1.00 65.56 79 ALA A C 1
ATOM 585 O O . ALA A 1 79 ? 12.092 -2.835 9.221 1.00 65.56 79 ALA A O 1
ATOM 586 N N . LEU A 1 80 ? 10.835 -2.655 7.364 1.00 65.94 80 LEU A N 1
ATOM 587 C CA . LEU A 1 80 ? 9.618 -2.234 8.070 1.00 65.94 80 LEU A CA 1
ATOM 588 C C . LEU A 1 80 ? 9.160 -3.264 9.101 1.00 65.94 80 LEU A C 1
ATOM 590 O O . LEU A 1 80 ? 8.744 -2.867 10.186 1.00 65.94 80 LEU A O 1
ATOM 594 N N . ARG A 1 81 ? 9.268 -4.566 8.807 1.00 67.25 81 ARG A N 1
ATOM 595 C CA . ARG A 1 81 ? 8.902 -5.630 9.760 1.00 67.25 81 ARG A CA 1
ATOM 596 C C . ARG A 1 81 ? 9.739 -5.602 11.037 1.00 67.25 81 ARG A C 1
ATOM 598 O O . ARG A 1 81 ? 9.232 -5.986 12.083 1.00 67.25 81 ARG A O 1
ATOM 605 N N . GLU A 1 82 ? 10.987 -5.149 10.958 1.00 63.81 82 GLU A N 1
ATOM 606 C CA . GLU A 1 82 ? 11.888 -5.082 12.114 1.00 63.81 82 GLU A CA 1
ATOM 607 C C . GLU A 1 82 ? 11.681 -3.820 12.960 1.00 63.81 82 GLU A C 1
ATOM 609 O O . GLU A 1 82 ? 11.898 -3.839 14.171 1.00 63.81 82 GLU A O 1
ATOM 614 N N . VAL A 1 83 ? 11.295 -2.701 12.336 1.00 63.75 83 VAL A N 1
ATOM 615 C CA . VAL A 1 83 ? 11.286 -1.385 13.004 1.00 63.75 83 VAL A CA 1
ATOM 616 C C . VAL A 1 83 ? 9.888 -0.872 13.342 1.00 63.75 83 VAL A C 1
ATOM 618 O O . VAL A 1 83 ? 9.734 -0.086 14.282 1.00 63.75 83 VAL A O 1
ATOM 621 N N . PHE A 1 84 ? 8.865 -1.289 12.595 1.00 72.69 84 PHE A N 1
ATOM 622 C CA . PHE A 1 84 ? 7.503 -0.801 12.764 1.00 72.69 84 PHE A CA 1
ATOM 623 C C . PHE A 1 84 ? 6.705 -1.689 13.722 1.00 72.69 84 PHE A C 1
ATOM 625 O O . PHE A 1 84 ? 6.485 -2.874 13.476 1.00 72.69 84 PHE A O 1
ATOM 632 N N . HIS A 1 85 ? 6.211 -1.089 14.803 1.00 74.50 85 HIS A N 1
ATOM 633 C CA . HIS A 1 85 ? 5.434 -1.793 15.815 1.00 74.50 85 HIS A CA 1
ATOM 634 C C . HIS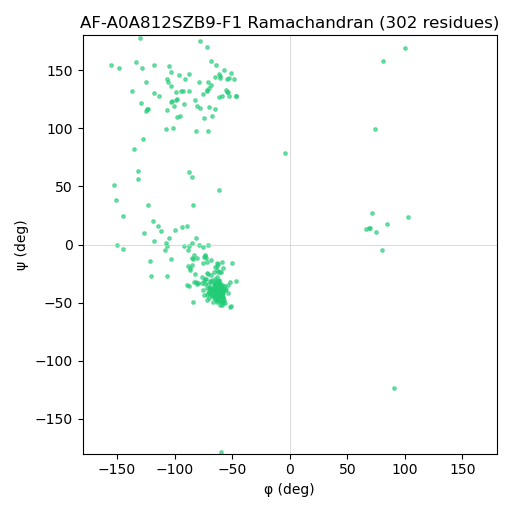 A 1 85 ? 3.942 -1.580 15.561 1.00 74.50 85 HIS A C 1
ATOM 636 O O . HIS A 1 85 ? 3.402 -0.489 15.762 1.00 74.50 85 HIS A O 1
ATOM 642 N N . CYS A 1 86 ? 3.264 -2.641 15.124 1.00 79.38 86 CYS A N 1
ATOM 643 C CA . CYS A 1 86 ? 1.815 -2.626 14.963 1.00 79.38 86 CYS A CA 1
ATOM 644 C C . CYS A 1 86 ? 1.119 -2.554 16.330 1.00 79.38 86 CYS A C 1
ATOM 646 O O . CYS A 1 86 ? 1.482 -3.271 17.265 1.00 79.38 86 CYS A O 1
ATOM 648 N N . ARG A 1 87 ? 0.081 -1.726 16.424 1.00 81.81 87 ARG A N 1
ATOM 649 C CA . ARG A 1 87 ? -0.786 -1.579 17.596 1.00 81.81 87 ARG A CA 1
ATOM 650 C C . ARG A 1 87 ? -2.134 -2.275 17.342 1.00 81.81 87 ARG A C 1
ATOM 652 O O . ARG A 1 87 ? -2.549 -2.407 16.187 1.00 81.81 87 ARG A O 1
ATOM 659 N N . PRO A 1 88 ? -2.849 -2.732 18.389 1.00 82.38 88 PRO A N 1
ATOM 660 C CA . PRO A 1 88 ? -4.104 -3.474 18.224 1.00 82.38 88 PRO A CA 1
ATOM 661 C C . PRO A 1 88 ? -5.246 -2.694 17.558 1.00 82.38 88 PRO A C 1
ATOM 663 O O . PRO A 1 88 ? -6.183 -3.313 17.052 1.00 82.38 88 PRO A O 1
ATOM 666 N N . ASP A 1 89 ? -5.188 -1.365 17.604 1.00 85.06 89 ASP A N 1
ATOM 667 C CA . ASP A 1 89 ? -6.178 -0.437 17.061 1.00 85.06 89 ASP A CA 1
ATOM 668 C C . ASP A 1 89 ? -5.724 0.250 15.764 1.00 85.06 89 ASP A C 1
ATOM 670 O O . ASP A 1 89 ? -6.448 1.094 15.241 1.00 85.06 89 ASP A O 1
ATOM 674 N N . ASP A 1 90 ? -4.564 -0.130 15.215 1.00 87.94 90 ASP A N 1
ATOM 675 C CA . ASP A 1 90 ? -4.142 0.338 13.895 1.00 87.94 90 ASP A CA 1
ATOM 676 C C . ASP A 1 90 ? -5.132 -0.113 12.814 1.00 87.94 90 ASP A C 1
ATOM 678 O O . ASP A 1 90 ? -5.700 -1.209 12.872 1.00 87.94 90 ASP A O 1
ATOM 682 N N . VAL A 1 91 ? -5.299 0.711 11.784 1.00 90.75 91 VAL A N 1
ATOM 683 C CA . VAL A 1 91 ? -6.087 0.393 10.594 1.00 90.75 91 VAL A CA 1
ATOM 684 C C . VAL A 1 91 ? -5.209 0.532 9.359 1.00 90.75 91 VAL A C 1
ATOM 686 O O . VAL A 1 91 ? -4.764 1.623 9.012 1.00 90.75 91 VAL A O 1
ATOM 689 N N . PHE A 1 92 ? -4.994 -0.574 8.658 1.00 92.38 92 PHE A N 1
ATOM 690 C CA . PHE A 1 92 ? -4.226 -0.619 7.424 1.00 92.38 92 PHE A CA 1
ATOM 691 C C . PHE A 1 92 ? -5.157 -0.608 6.216 1.00 92.38 92 PHE A C 1
ATOM 693 O O . PHE A 1 92 ? -6.080 -1.416 6.131 1.00 92.38 92 PHE A O 1
ATOM 700 N N . VAL A 1 93 ? -4.881 0.259 5.248 1.00 94.19 93 VAL A N 1
ATOM 701 C CA . VAL A 1 93 ? -5.475 0.218 3.911 1.00 94.19 93 VAL A CA 1
ATOM 702 C C . VAL A 1 93 ? -4.402 -0.255 2.942 1.00 94.19 93 VAL A C 1
ATOM 704 O O . VAL A 1 93 ? -3.543 0.520 2.518 1.00 94.19 93 VAL A O 1
ATOM 707 N N . VAL A 1 94 ? -4.445 -1.539 2.602 1.00 94.88 94 VAL A N 1
ATOM 708 C CA . VAL A 1 94 ? -3.463 -2.175 1.723 1.00 94.88 94 VAL A CA 1
ATOM 709 C C . VAL A 1 94 ? -4.064 -2.367 0.341 1.00 94.88 94 VAL A C 1
ATOM 711 O O . VAL A 1 94 ? -5.212 -2.772 0.187 1.00 94.88 94 VAL A O 1
ATOM 714 N N . THR A 1 95 ? -3.295 -2.074 -0.697 1.00 96.31 95 THR A N 1
ATOM 715 C CA . THR A 1 95 ? -3.741 -2.224 -2.088 1.00 96.31 95 THR A CA 1
ATOM 716 C C . THR A 1 95 ? -2.552 -2.586 -2.958 1.00 96.31 95 THR A C 1
ATOM 718 O O . THR A 1 95 ? -1.451 -2.141 -2.661 1.00 96.31 95 THR A O 1
ATOM 721 N N . PHE A 1 96 ? -2.753 -3.292 -4.070 1.00 95.06 96 PHE A N 1
ATOM 722 C CA . PHE A 1 96 ? -1.794 -3.141 -5.169 1.00 95.06 96 PHE A CA 1
ATOM 723 C C . PHE A 1 96 ? -1.887 -1.683 -5.674 1.00 95.06 96 PHE A C 1
ATOM 725 O O . PHE A 1 96 ? -2.994 -1.116 -5.649 1.00 95.06 96 PHE A O 1
ATOM 732 N N . PRO A 1 97 ? -0.791 -1.026 -6.101 1.00 91.00 97 PRO A N 1
ATOM 733 C CA . PRO A 1 97 ? -0.847 0.354 -6.575 1.00 91.00 97 PRO A CA 1
ATOM 734 C C . PRO A 1 97 ? -1.974 0.557 -7.589 1.00 91.00 97 PRO A C 1
ATOM 736 O O . PRO A 1 97 ? -2.271 -0.293 -8.428 1.00 91.00 97 PRO A O 1
ATOM 739 N N . ARG A 1 98 ? -2.625 1.724 -7.503 1.00 91.44 98 ARG A N 1
ATOM 740 C CA . ARG A 1 98 ? -3.705 2.151 -8.417 1.00 91.44 98 ARG A CA 1
ATOM 741 C C . ARG A 1 98 ? -5.022 1.370 -8.315 1.00 91.44 98 ARG A C 1
ATOM 743 O O . ARG A 1 98 ? -5.908 1.558 -9.159 1.00 91.44 98 ARG A O 1
ATOM 750 N N . CYS A 1 99 ? -5.200 0.596 -7.247 1.00 95.06 99 CYS A N 1
ATOM 751 C CA . CYS A 1 99 ? -6.439 -0.131 -6.955 1.00 95.06 99 CYS A CA 1
ATOM 752 C C . CYS A 1 99 ? -7.424 0.625 -6.041 1.00 95.06 99 CYS A C 1
ATOM 754 O O . CYS A 1 99 ? -8.368 0.026 -5.545 1.00 95.06 99 CYS A O 1
ATOM 756 N N . GLY A 1 100 ? -7.247 1.938 -5.835 1.00 90.69 100 GLY A N 1
ATOM 757 C CA . GLY A 1 100 ? -8.207 2.772 -5.091 1.00 90.69 100 GLY A CA 1
ATOM 758 C C . GLY A 1 100 ? -7.811 3.127 -3.658 1.00 90.69 100 GLY A C 1
ATOM 759 O O . GLY A 1 100 ? -8.677 3.455 -2.853 1.00 90.69 100 GLY A O 1
ATOM 760 N N . THR A 1 101 ? -6.514 3.111 -3.345 1.00 91.62 101 THR A N 1
ATOM 761 C CA . THR A 1 101 ? -5.958 3.430 -2.019 1.00 91.62 101 THR A CA 1
ATOM 762 C C . THR A 1 101 ? -6.478 4.755 -1.473 1.00 91.62 101 THR A C 1
ATOM 764 O O . THR A 1 101 ? -7.028 4.782 -0.382 1.00 91.62 101 THR A O 1
ATOM 767 N N . THR A 1 102 ? -6.375 5.844 -2.244 1.00 89.06 102 THR A N 1
ATOM 768 C CA . THR A 1 102 ? -6.823 7.182 -1.818 1.00 89.06 102 THR A CA 1
ATOM 769 C C . THR A 1 102 ? -8.299 7.198 -1.441 1.00 89.06 102 THR A C 1
ATOM 771 O O . THR A 1 102 ? -8.670 7.792 -0.436 1.00 89.06 102 THR A O 1
ATOM 774 N N . TRP A 1 103 ? -9.135 6.510 -2.220 1.00 86.81 103 TRP A N 1
ATOM 775 C CA . TRP A 1 103 ? -10.569 6.469 -1.964 1.00 86.81 103 TRP A CA 1
ATOM 776 C C . TRP A 1 103 ? -10.872 5.725 -0.666 1.00 86.81 103 TRP A C 1
ATOM 778 O O . TRP A 1 103 ? -11.562 6.252 0.203 1.00 86.81 103 TRP A O 1
ATOM 788 N N . MET A 1 104 ? -10.300 4.533 -0.499 1.00 89.69 104 MET A N 1
ATOM 789 C CA . MET A 1 104 ? -10.519 3.747 0.709 1.00 89.69 104 MET A CA 1
ATOM 790 C C . MET A 1 104 ? -9.965 4.445 1.955 1.00 89.69 104 MET A C 1
ATOM 792 O O . MET A 1 104 ? -10.634 4.484 2.980 1.00 89.69 104 MET A O 1
ATOM 796 N N . VAL A 1 105 ? -8.784 5.061 1.863 1.00 91.12 105 VAL A N 1
ATOM 797 C CA . VAL A 1 105 ? -8.211 5.850 2.961 1.00 91.12 105 VAL A CA 1
ATOM 798 C C . VAL A 1 105 ? -9.140 6.997 3.352 1.00 91.12 105 VAL A C 1
ATOM 800 O O . VAL A 1 105 ? -9.399 7.167 4.538 1.00 91.12 105 VAL A O 1
ATOM 803 N N . GLN A 1 106 ? -9.681 7.744 2.384 1.00 87.38 106 GLN A N 1
ATOM 804 C CA . GLN A 1 106 ? -10.624 8.823 2.677 1.00 87.38 106 GLN A CA 1
ATOM 805 C C . GLN A 1 106 ? -11.888 8.301 3.370 1.00 87.38 106 GLN A C 1
ATOM 807 O O . GLN A 1 106 ? -12.309 8.885 4.362 1.00 87.38 106 GLN A O 1
ATOM 812 N N . ILE A 1 107 ? -12.464 7.187 2.898 1.00 83.69 107 ILE A N 1
ATOM 813 C CA . ILE A 1 107 ? -13.632 6.558 3.536 1.00 83.69 107 ILE A CA 1
ATOM 814 C C . ILE A 1 107 ? -13.313 6.189 4.990 1.00 83.69 107 ILE A C 1
ATOM 816 O O . ILE A 1 107 ? -14.069 6.540 5.894 1.00 83.69 107 ILE A O 1
ATOM 820 N N . VAL A 1 108 ? -12.186 5.510 5.226 1.00 86.81 108 VAL A N 1
ATOM 821 C CA . VAL A 1 108 ? -11.759 5.091 6.568 1.00 86.81 108 VAL A CA 1
ATOM 822 C C . VAL A 1 108 ? -11.540 6.300 7.475 1.00 86.81 108 VAL A C 1
ATOM 824 O O . VAL A 1 108 ? -12.084 6.336 8.574 1.00 86.81 108 VAL A O 1
ATOM 827 N N . VAL A 1 109 ? -10.802 7.313 7.017 1.00 87.56 109 VAL A N 1
ATOM 828 C CA . VAL A 1 109 ? -10.550 8.540 7.785 1.00 87.56 109 VAL A CA 1
ATOM 829 C C . VAL A 1 109 ? -11.860 9.230 8.155 1.00 87.56 109 VAL A C 1
ATOM 831 O O . VAL A 1 109 ? -12.052 9.581 9.317 1.00 87.56 109 VAL A O 1
ATOM 834 N N . SER A 1 110 ? -12.791 9.364 7.210 1.00 81.56 110 SER A N 1
ATOM 835 C CA . SER A 1 110 ? -14.089 9.979 7.486 1.00 81.56 110 SER A CA 1
ATOM 836 C C . SER A 1 110 ? -14.928 9.171 8.481 1.00 81.56 110 SER A C 1
ATOM 838 O O . SER A 1 110 ? -15.610 9.747 9.325 1.00 81.56 110 SER A O 1
ATOM 840 N N . CYS A 1 111 ? -14.831 7.840 8.461 1.00 78.69 111 CYS A N 1
ATOM 841 C CA . CYS A 1 111 ? -15.512 6.991 9.440 1.00 78.69 111 CYS A CA 1
ATOM 842 C C . CYS A 1 111 ? -14.958 7.152 10.857 1.00 78.69 111 CYS A C 1
ATOM 844 O O . CYS A 1 111 ? -15.728 7.122 11.814 1.00 78.69 111 CYS A O 1
ATOM 846 N N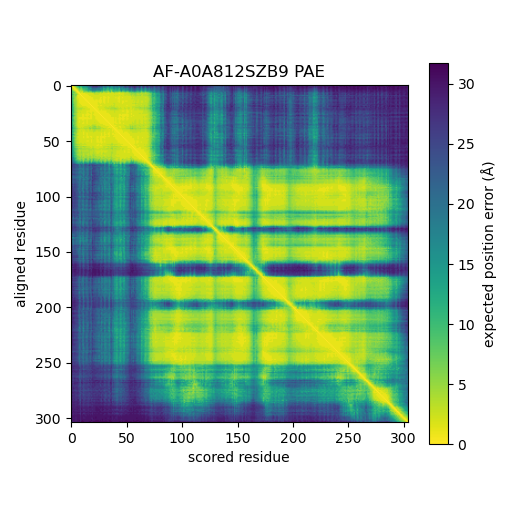 . LEU A 1 112 ? -13.641 7.292 11.001 1.00 81.62 112 LEU A N 1
ATOM 847 C CA . LEU A 1 112 ? -12.975 7.302 12.307 1.00 81.62 112 LEU A CA 1
ATOM 848 C C . LEU A 1 112 ? -12.915 8.695 12.939 1.00 81.62 112 LEU A C 1
ATOM 850 O O . LEU A 1 112 ? -13.039 8.822 14.154 1.00 81.62 112 LEU A O 1
ATOM 854 N N . PHE A 1 113 ? -12.751 9.733 12.120 1.00 84.19 113 PHE A N 1
ATOM 855 C CA . PHE A 1 113 ? -12.493 11.103 12.576 1.00 84.19 113 PHE A CA 1
ATOM 856 C C . PHE A 1 113 ? -13.589 12.097 12.176 1.00 84.19 113 PHE A C 1
ATOM 858 O O . PHE A 1 113 ? -13.482 13.290 12.457 1.00 84.19 113 PHE A O 1
ATOM 865 N N . GLY A 1 114 ? -14.648 11.606 11.532 1.00 78.56 114 GLY A N 1
ATOM 866 C CA . GLY A 1 114 ? -15.832 12.377 11.196 1.00 78.56 114 GLY A CA 1
ATOM 867 C C . GLY A 1 114 ? -15.890 12.870 9.745 1.00 78.56 114 GLY A C 1
ATOM 868 O O . GLY A 1 114 ? -14.912 12.804 8.988 1.00 78.56 114 GLY A O 1
ATOM 869 N N . PRO A 1 115 ? -17.063 13.392 9.347 1.00 71.19 115 PRO A N 1
ATOM 870 C CA . PRO A 1 115 ? -17.312 13.880 7.996 1.00 71.19 115 PRO A CA 1
ATOM 871 C C . PRO A 1 115 ? -16.283 14.939 7.596 1.00 71.19 115 PRO A C 1
ATOM 873 O O . PRO A 1 115 ? -16.053 15.900 8.331 1.00 71.19 115 PRO A O 1
ATOM 876 N N . ARG A 1 116 ? -15.712 14.807 6.391 1.00 73.31 116 ARG A N 1
ATOM 877 C CA . ARG A 1 116 ? -14.717 15.740 5.811 1.00 73.31 116 ARG A CA 1
ATOM 878 C C . ARG A 1 116 ? -13.355 15.807 6.513 1.00 73.31 116 ARG A C 1
ATOM 880 O O . ARG A 1 116 ? -12.586 16.717 6.205 1.00 73.31 116 ARG A O 1
ATOM 887 N N . ALA A 1 117 ? -13.031 14.874 7.410 1.00 83.12 117 ALA A N 1
ATOM 888 C CA . ALA A 1 117 ? -11.666 14.753 7.915 1.00 83.12 117 ALA A CA 1
ATOM 889 C C . ALA A 1 117 ? -10.673 14.629 6.743 1.00 83.12 117 ALA A C 1
ATOM 891 O O . ALA A 1 117 ? -10.886 13.856 5.801 1.00 83.12 117 ALA A O 1
ATOM 892 N N . ASN A 1 118 ? -9.611 15.433 6.780 1.00 83.75 118 ASN A N 1
ATOM 893 C CA . ASN A 1 118 ? -8.605 15.460 5.728 1.00 83.75 118 ASN A CA 1
ATOM 894 C C . ASN A 1 118 ? -7.679 14.255 5.886 1.00 83.75 118 ASN A C 1
ATOM 896 O O . ASN A 1 118 ? -6.977 14.130 6.887 1.00 83.75 118 ASN A O 1
ATOM 900 N N . TYR A 1 119 ? -7.655 13.365 4.897 1.00 84.50 119 TYR A N 1
ATOM 901 C CA . TYR A 1 119 ? -6.866 12.147 5.023 1.00 84.50 119 TYR A CA 1
ATOM 902 C C . TYR A 1 119 ? -5.359 12.391 5.165 1.00 84.50 119 TYR A C 1
ATOM 904 O O . TYR A 1 119 ? -4.681 11.544 5.738 1.00 84.50 119 TYR A O 1
ATOM 912 N N . GLU A 1 120 ? -4.829 13.524 4.699 1.00 84.25 120 GLU A N 1
ATOM 913 C CA . GLU A 1 120 ? -3.402 13.846 4.842 1.00 84.25 120 GLU A CA 1
ATOM 914 C C . GLU A 1 120 ? -2.994 14.111 6.298 1.00 84.25 120 GLU A C 1
ATOM 916 O O . GLU A 1 120 ? -1.852 13.843 6.667 1.00 84.25 120 GLU A O 1
ATOM 921 N N . ASP A 1 121 ? -3.937 14.548 7.136 1.00 87.06 121 ASP A N 1
ATOM 922 C CA . ASP A 1 121 ? -3.709 14.807 8.563 1.00 87.06 121 ASP A CA 1
ATOM 923 C C . ASP A 1 121 ? -3.846 13.533 9.418 1.00 87.06 121 ASP A C 1
ATOM 925 O O . ASP A 1 121 ? -3.388 13.480 10.560 1.00 87.06 121 ASP A O 1
ATOM 929 N N . HIS A 1 122 ? -4.479 12.492 8.867 1.00 88.19 122 HIS A N 1
ATOM 930 C CA . HIS A 1 122 ? -4.896 11.301 9.611 1.00 88.19 122 HIS A CA 1
ATOM 931 C C . HIS A 1 122 ? -4.299 9.987 9.095 1.00 88.19 122 HIS A C 1
ATOM 933 O O . HIS A 1 122 ? -4.382 8.976 9.794 1.00 88.19 122 HIS A O 1
ATOM 939 N N . ALA A 1 123 ? -3.708 9.975 7.896 1.00 91.94 123 ALA A N 1
ATOM 940 C CA . ALA A 1 123 ? -3.164 8.771 7.285 1.00 91.94 123 ALA A CA 1
ATOM 941 C C . ALA A 1 123 ? -1.794 8.989 6.633 1.00 91.94 123 ALA A C 1
ATOM 943 O O . ALA A 1 123 ? -1.605 9.883 5.808 1.00 91.94 123 ALA A O 1
ATOM 944 N N . LEU A 1 124 ? -0.849 8.090 6.920 1.00 91.00 124 LEU A N 1
ATOM 945 C CA . LEU A 1 124 ? 0.490 8.093 6.319 1.00 91.00 124 LEU A CA 1
ATOM 946 C C . LEU A 1 124 ? 0.757 6.819 5.518 1.00 91.00 124 LEU A C 1
ATOM 948 O O . LEU A 1 124 ? 0.140 5.778 5.744 1.00 91.00 124 LEU A O 1
ATOM 952 N N . PHE A 1 125 ? 1.659 6.924 4.539 1.00 88.56 125 PHE A N 1
ATOM 953 C CA . PHE A 1 125 ? 2.097 5.782 3.738 1.00 88.56 125 PHE A CA 1
ATOM 954 C C . PHE A 1 125 ? 3.150 5.000 4.508 1.00 88.56 125 PHE A C 1
ATOM 956 O O . PHE A 1 125 ? 4.196 5.544 4.821 1.00 88.56 125 PHE A O 1
ATOM 963 N N . LEU A 1 126 ? 2.901 3.737 4.816 1.00 83.19 126 LEU A N 1
ATOM 964 C CA . LEU A 1 126 ? 3.819 2.943 5.625 1.00 83.19 126 LEU A CA 1
ATOM 965 C C . LEU A 1 126 ? 5.229 2.890 5.008 1.00 83.19 126 LEU A C 1
ATOM 967 O O . LEU A 1 126 ? 6.224 2.966 5.721 1.00 83.19 126 LEU A O 1
ATOM 971 N N . GLU A 1 127 ? 5.295 2.846 3.679 1.00 76.38 127 GLU A N 1
ATOM 972 C CA . GLU A 1 127 ? 6.517 2.784 2.875 1.00 76.38 127 GLU A CA 1
ATOM 973 C C . GLU A 1 127 ? 6.934 4.139 2.289 1.00 76.38 127 GLU A C 1
ATOM 975 O O . GLU A 1 127 ? 7.771 4.192 1.385 1.00 76.38 127 GLU A O 1
ATOM 980 N N . GLY A 1 128 ? 6.339 5.244 2.758 1.00 66.19 128 GLY A N 1
ATOM 981 C CA . GLY A 1 128 ? 6.693 6.590 2.307 1.00 66.19 128 GLY A CA 1
ATOM 982 C C . GLY A 1 128 ? 8.196 6.838 2.389 1.00 66.19 128 GLY A C 1
ATOM 983 O O . GLY A 1 128 ? 8.841 6.269 3.260 1.00 66.19 128 GLY A O 1
ATOM 984 N N . SER A 1 129 ? 8.720 7.656 1.458 1.00 50.75 129 SER A N 1
ATOM 985 C CA . SER A 1 129 ? 10.143 7.992 1.248 1.00 50.75 129 SER A CA 1
ATOM 986 C C . SER A 1 129 ? 11.077 7.385 2.296 1.00 50.75 129 SER A C 1
ATOM 988 O O . SER A 1 129 ? 11.539 8.075 3.205 1.00 50.75 129 SER A O 1
ATOM 990 N N . ILE A 1 130 ? 11.354 6.094 2.110 1.00 51.38 130 ILE A N 1
ATOM 991 C CA . ILE A 1 130 ? 12.399 5.339 2.786 1.00 51.38 130 ILE A CA 1
ATOM 992 C C . ILE A 1 130 ? 12.062 5.010 4.246 1.00 51.38 130 ILE A C 1
ATOM 994 O O . ILE A 1 130 ? 12.310 5.775 5.182 1.00 51.38 130 ILE A O 1
ATOM 998 N N . ALA A 1 131 ? 11.608 3.775 4.436 1.00 43.72 131 ALA A N 1
ATOM 999 C CA . ALA A 1 131 ? 11.509 3.063 5.702 1.00 43.72 131 ALA A CA 1
ATOM 1000 C C . ALA A 1 131 ? 12.864 2.834 6.425 1.00 43.72 131 ALA A C 1
ATOM 1002 O O . ALA A 1 131 ? 13.151 1.735 6.895 1.00 43.72 131 ALA A O 1
ATOM 1003 N N . SER A 1 132 ? 13.710 3.862 6.533 1.00 47.72 132 SER A N 1
ATOM 1004 C CA . SER A 1 132 ? 14.939 3.841 7.335 1.00 47.72 132 SER A CA 1
ATOM 1005 C C . SER A 1 132 ? 15.306 5.172 8.007 1.00 47.72 132 SER A C 1
ATOM 1007 O O . SER A 1 132 ? 16.231 5.179 8.817 1.00 47.72 132 SER A O 1
ATOM 1009 N N . SER A 1 133 ? 14.579 6.282 7.785 1.00 52.38 133 SER A N 1
ATOM 1010 C CA . SER A 1 133 ? 14.796 7.479 8.619 1.00 52.38 133 SER A CA 1
ATOM 1011 C C . SER A 1 133 ? 14.029 7.352 9.937 1.00 52.38 133 SER A C 1
ATOM 1013 O O . SER A 1 133 ? 12.808 7.165 9.969 1.00 52.38 133 SER A O 1
ATOM 1015 N N . ALA A 1 134 ? 14.730 7.476 11.065 1.00 57.72 134 ALA A N 1
ATOM 1016 C CA . ALA A 1 134 ? 14.101 7.409 12.389 1.00 57.72 134 ALA A CA 1
ATOM 1017 C C . ALA A 1 134 ? 13.035 8.508 12.569 1.00 57.72 134 ALA A C 1
ATOM 1019 O O . ALA A 1 134 ? 12.117 8.371 13.375 1.00 57.72 134 ALA A O 1
ATOM 1020 N N . SER A 1 135 ? 13.151 9.600 11.809 1.00 63.44 135 SER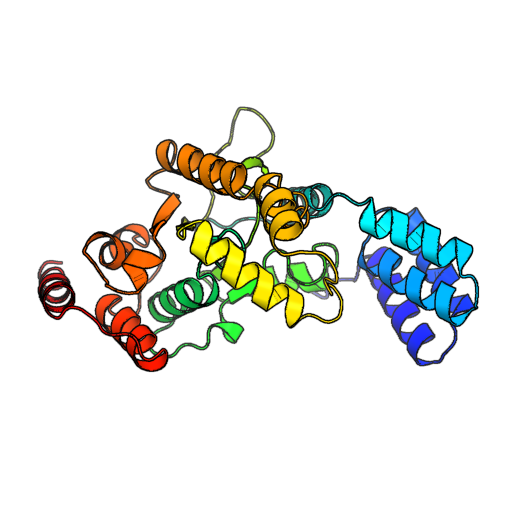 A N 1
ATOM 1021 C CA . SER A 1 135 ? 12.183 10.693 11.766 1.00 63.44 135 SER A CA 1
ATOM 1022 C C . SER A 1 135 ? 10.850 10.283 11.127 1.00 63.44 135 SER A C 1
ATOM 1024 O O . SER A 1 135 ? 9.804 10.700 11.621 1.00 63.44 135 SER A O 1
ATOM 1026 N N . TYR A 1 136 ? 10.851 9.439 10.089 1.00 70.38 136 TYR A N 1
ATOM 1027 C CA . TYR A 1 136 ? 9.613 8.966 9.467 1.00 70.38 136 TYR A CA 1
ATOM 1028 C C . TYR A 1 136 ? 8.865 7.977 10.356 1.00 70.38 136 TYR A C 1
ATOM 1030 O O . TYR A 1 136 ? 7.664 8.125 10.568 1.00 70.38 136 TYR A O 1
ATOM 1038 N N . VAL A 1 137 ? 9.588 7.033 10.966 1.00 68.00 137 VAL A N 1
ATOM 1039 C CA . VAL A 1 137 ? 8.995 6.099 11.934 1.00 68.00 137 VAL A CA 1
ATOM 1040 C C . VAL A 1 137 ? 8.368 6.865 13.101 1.00 68.00 137 VAL A C 1
ATOM 1042 O O . VAL A 1 137 ? 7.243 6.569 13.481 1.00 68.00 137 VAL A O 1
ATOM 1045 N N . ARG A 1 138 ? 9.022 7.918 13.614 1.00 72.81 138 ARG A N 1
ATOM 1046 C CA . ARG A 1 138 ? 8.419 8.787 14.642 1.00 72.81 138 ARG A CA 1
ATOM 1047 C C . ARG A 1 138 ? 7.114 9.430 14.179 1.00 72.81 138 ARG A C 1
ATOM 1049 O O . ARG A 1 138 ? 6.152 9.387 14.931 1.00 72.81 138 ARG A O 1
ATOM 1056 N N . LYS A 1 139 ? 7.040 9.942 12.945 1.00 80.56 139 LYS A N 1
ATOM 1057 C CA . LYS A 1 139 ? 5.783 10.485 12.393 1.00 80.56 139 LYS A CA 1
ATOM 1058 C C . LYS A 1 139 ? 4.669 9.437 12.360 1.00 80.56 139 LYS A C 1
ATOM 1060 O O . LYS A 1 139 ? 3.534 9.757 12.691 1.00 80.56 139 LYS A O 1
ATOM 1065 N N . LEU A 1 140 ? 4.986 8.189 12.004 1.00 79.62 140 LEU A N 1
ATOM 1066 C CA . LEU A 1 140 ? 4.025 7.081 12.067 1.00 79.62 140 LEU A CA 1
ATOM 1067 C C . LEU A 1 140 ? 3.595 6.779 13.513 1.00 79.62 140 LEU A C 1
ATOM 1069 O O . LEU A 1 140 ? 2.439 6.445 13.758 1.00 79.62 140 LEU A O 1
ATOM 1073 N N . GLU A 1 141 ? 4.503 6.879 14.484 1.00 80.75 141 GLU A N 1
ATOM 1074 C CA . GLU A 1 141 ? 4.203 6.662 15.905 1.00 80.75 141 GLU A CA 1
ATOM 1075 C C . GLU A 1 141 ? 3.387 7.806 16.538 1.00 80.75 141 GLU A C 1
ATOM 1077 O O . GLU A 1 141 ? 2.614 7.545 17.464 1.00 80.75 141 GLU A O 1
ATOM 1082 N N . GLU A 1 142 ? 3.543 9.034 16.036 1.00 86.44 142 GLU A N 1
ATOM 1083 C CA . GLU A 1 142 ? 2.885 10.270 16.495 1.00 86.44 142 GLU A CA 1
ATOM 1084 C C . GLU A 1 142 ? 1.476 10.481 15.917 1.00 86.44 142 GLU A C 1
ATOM 1086 O O . GLU A 1 142 ? 0.764 11.377 16.374 1.00 86.44 142 GLU A O 1
ATOM 1091 N N . LEU A 1 143 ? 1.053 9.668 14.939 1.00 87.56 143 LEU A N 1
ATOM 1092 C CA . LEU A 1 143 ? -0.295 9.747 14.374 1.00 87.56 143 LEU A CA 1
ATOM 1093 C C . LEU A 1 143 ? -1.381 9.636 15.459 1.00 87.56 143 LEU A C 1
ATOM 1095 O O . LEU A 1 143 ? -1.241 8.835 16.394 1.00 87.56 143 LEU A O 1
ATOM 1099 N N . PRO A 1 144 ? -2.490 10.390 15.323 1.00 85.69 144 PRO A N 1
ATOM 1100 C CA . PRO A 1 144 ? -3.608 10.290 16.245 1.00 85.69 144 PRO A CA 1
ATOM 1101 C C . PRO A 1 144 ? -4.181 8.873 16.233 1.00 85.69 144 PRO A C 1
ATOM 1103 O O . PRO A 1 144 ? -4.262 8.216 15.196 1.00 85.69 144 PRO A O 1
ATOM 1106 N N . HIS A 1 145 ? -4.594 8.413 17.408 1.00 84.19 145 HIS A N 1
ATOM 1107 C CA . HIS A 1 145 ? -5.251 7.124 17.555 1.00 84.19 145 HIS A CA 1
ATOM 1108 C C . HIS A 1 145 ? -6.726 7.196 17.145 1.00 84.19 145 HIS A C 1
ATOM 1110 O O . HIS A 1 145 ? -7.403 8.156 17.531 1.00 84.19 145 HIS A O 1
ATOM 1116 N N . PRO A 1 146 ? -7.253 6.173 16.446 1.00 88.88 146 PRO A N 1
ATOM 1117 C CA . PRO A 1 146 ? -6.552 5.013 15.858 1.00 88.88 146 PRO A CA 1
ATOM 1118 C C . PRO A 1 146 ? -5.683 5.393 14.642 1.00 88.88 146 PRO A C 1
ATOM 1120 O O . PRO A 1 146 ? -6.124 6.162 13.794 1.00 88.88 146 PRO A O 1
ATOM 1123 N N . ARG A 1 147 ? -4.473 4.831 14.493 1.00 90.69 147 ARG A N 1
ATOM 1124 C CA . ARG A 1 147 ? -3.608 5.184 13.348 1.00 90.69 147 ARG A CA 1
ATOM 1125 C C . ARG A 1 147 ? -4.150 4.596 12.047 1.00 90.69 147 ARG A C 1
ATOM 1127 O O . ARG A 1 147 ? -4.408 3.395 11.982 1.00 90.69 147 ARG A O 1
ATOM 1134 N N . VAL A 1 148 ? -4.239 5.409 10.993 1.00 92.31 148 VAL A N 1
ATOM 1135 C CA . VAL A 1 148 ? -4.568 4.938 9.638 1.00 92.31 148 VAL A CA 1
ATOM 1136 C C . VAL A 1 148 ? -3.298 4.879 8.790 1.00 92.31 148 VAL A C 1
ATOM 1138 O O . VAL A 1 148 ? -2.588 5.868 8.623 1.00 92.31 148 VAL A O 1
ATOM 1141 N N . LEU A 1 149 ? -2.994 3.705 8.245 1.00 91.75 149 LEU A N 1
ATOM 1142 C CA . LEU A 1 149 ? -1.756 3.429 7.519 1.00 91.75 149 LEU A CA 1
ATOM 1143 C C . LEU A 1 149 ? -2.103 2.912 6.129 1.00 91.75 149 LEU A C 1
ATOM 1145 O O . LEU A 1 149 ? -2.706 1.851 5.988 1.00 91.75 149 LEU A O 1
ATOM 1149 N N . LYS A 1 150 ? -1.736 3.643 5.078 1.00 92.50 150 LYS A N 1
ATOM 1150 C CA . LYS A 1 150 ? -1.859 3.125 3.707 1.00 92.50 150 LYS A CA 1
ATOM 1151 C C . LYS A 1 150 ? -0.601 2.347 3.338 1.00 92.50 150 LYS A C 1
ATOM 1153 O O . LYS A 1 150 ? 0.472 2.707 3.808 1.00 92.50 150 LYS A O 1
ATOM 1158 N N . SER A 1 151 ? -0.725 1.295 2.532 1.00 91.38 151 SER A N 1
ATOM 1159 C CA . SER A 1 151 ? 0.413 0.437 2.183 1.00 91.38 151 SER A CA 1
ATOM 1160 C C . SER A 1 151 ? 0.238 -0.300 0.845 1.00 91.38 151 SER A C 1
ATOM 1162 O O . SER A 1 151 ? -0.885 -0.525 0.376 1.00 91.38 151 SER A O 1
ATOM 1164 N N . HIS A 1 152 ? 1.366 -0.652 0.225 1.00 91.81 152 HIS A N 1
ATOM 1165 C CA . HIS A 1 152 ? 1.468 -1.500 -0.971 1.00 91.81 152 HIS A CA 1
ATOM 1166 C C . HIS A 1 152 ? 2.267 -2.786 -0.702 1.00 91.81 152 HIS A C 1
ATOM 1168 O O . HIS A 1 152 ? 2.781 -3.397 -1.632 1.00 91.81 152 HIS A O 1
ATOM 117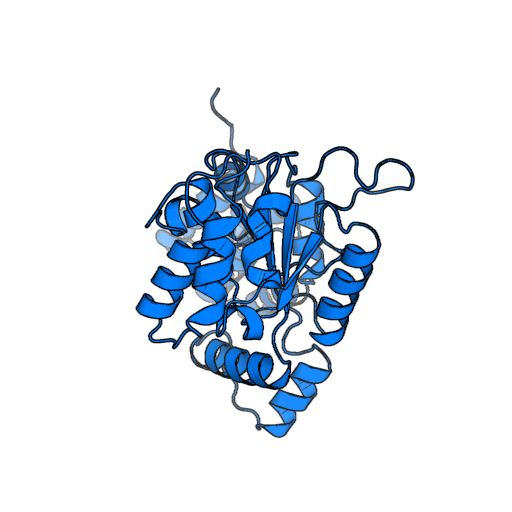4 N N . VAL A 1 153 ? 2.396 -3.186 0.566 1.00 87.50 153 VAL A N 1
ATOM 1175 C CA . VAL A 1 153 ? 3.206 -4.338 0.958 1.00 87.50 153 VAL A CA 1
ATOM 1176 C C . VAL A 1 153 ? 2.565 -5.660 0.511 1.00 87.50 153 VAL A C 1
ATOM 1178 O O . VAL A 1 153 ? 1.364 -5.879 0.738 1.00 87.50 153 VAL A O 1
ATOM 1181 N N . PRO A 1 154 ? 3.348 -6.588 -0.064 1.00 88.94 154 PRO A N 1
ATOM 1182 C CA . PRO A 1 154 ? 2.925 -7.969 -0.259 1.00 88.94 154 PRO A CA 1
ATOM 1183 C C . PRO A 1 154 ? 2.531 -8.643 1.056 1.00 88.94 154 PRO A C 1
ATOM 1185 O O . PRO A 1 154 ? 3.051 -8.325 2.127 1.00 88.94 154 PRO A O 1
ATOM 1188 N N . ALA A 1 155 ? 1.609 -9.603 0.987 1.00 88.44 155 ALA A N 1
ATOM 1189 C CA . ALA A 1 155 ? 1.055 -10.228 2.185 1.00 88.44 155 ALA A CA 1
ATOM 1190 C C . ALA A 1 155 ? 2.121 -10.910 3.055 1.00 88.44 155 ALA A C 1
ATOM 1192 O O . ALA A 1 155 ? 2.059 -10.798 4.269 1.00 88.44 155 ALA A O 1
ATOM 1193 N N . ASP A 1 156 ? 3.104 -11.576 2.450 1.00 82.44 156 ASP A N 1
ATOM 1194 C CA . ASP A 1 156 ? 4.216 -12.272 3.113 1.00 82.44 156 ASP A CA 1
ATOM 1195 C C . ASP A 1 156 ? 5.257 -11.332 3.747 1.00 82.44 156 ASP A C 1
ATOM 1197 O O . ASP A 1 156 ? 6.051 -11.755 4.592 1.00 82.44 156 ASP A O 1
ATOM 1201 N N . MET A 1 157 ? 5.222 -10.051 3.381 1.00 79.25 157 MET A N 1
ATOM 1202 C CA . MET A 1 157 ? 6.101 -9.004 3.903 1.00 79.25 157 MET A CA 1
ATOM 1203 C C . MET A 1 157 ? 5.382 -8.031 4.845 1.00 79.25 157 MET A C 1
ATOM 1205 O O . MET A 1 157 ? 6.000 -7.100 5.358 1.00 79.25 157 MET A O 1
ATOM 1209 N N . TYR A 1 158 ? 4.090 -8.239 5.105 1.00 81.88 158 TYR A N 1
ATOM 1210 C CA . TYR A 1 158 ? 3.312 -7.409 6.016 1.00 81.88 158 TYR A CA 1
ATOM 1211 C C . TYR A 1 158 ? 3.935 -7.408 7.432 1.00 81.88 158 TYR A C 1
ATOM 1213 O O . TYR A 1 158 ? 4.134 -8.485 8.003 1.00 81.88 158 TYR A O 1
ATOM 1221 N N . PRO A 1 159 ? 4.211 -6.239 8.053 1.00 71.81 159 PRO A N 1
ATOM 1222 C CA . PRO A 1 159 ? 4.815 -6.155 9.394 1.00 71.81 159 PRO A CA 1
ATOM 1223 C C . PRO A 1 159 ? 3.950 -6.744 10.503 1.00 71.81 159 PRO A C 1
ATOM 1225 O O . PRO A 1 159 ? 4.455 -7.054 11.579 1.00 71.81 159 PRO A O 1
ATOM 1228 N N . GLY A 1 160 ? 2.661 -6.966 10.236 1.00 67.25 160 GLY A N 1
ATOM 1229 C CA . GLY A 1 160 ? 1.806 -7.709 11.146 1.00 67.25 160 GLY A CA 1
ATOM 1230 C C . GLY A 1 160 ? 2.023 -9.229 11.150 1.00 67.25 160 GLY A C 1
ATOM 1231 O O . GLY A 1 160 ? 1.347 -9.925 11.897 1.00 67.25 160 GLY A O 1
ATOM 1232 N N . LEU A 1 161 ? 2.925 -9.770 10.324 1.00 67.69 161 LEU A N 1
ATOM 1233 C CA . LEU A 1 161 ? 3.335 -11.174 10.372 1.00 67.69 161 LEU A CA 1
ATOM 1234 C C . LEU A 1 161 ? 4.621 -11.309 11.204 1.00 67.69 161 LEU A C 1
ATOM 1236 O O . LEU A 1 161 ? 5.691 -10.876 10.775 1.00 67.69 161 LEU A O 1
ATOM 1240 N N . ALA A 1 162 ? 4.541 -11.919 12.390 1.00 53.25 162 ALA A N 1
ATOM 1241 C CA . ALA A 1 162 ? 5.708 -12.187 13.237 1.00 53.25 162 ALA A CA 1
ATOM 1242 C C . ALA A 1 162 ? 6.668 -13.240 12.640 1.00 53.25 162 ALA A C 1
ATOM 1244 O O . ALA A 1 162 ? 6.275 -14.098 11.845 1.00 53.25 162 ALA A O 1
ATOM 1245 N N . HIS A 1 163 ? 7.930 -13.202 13.082 1.00 46.66 163 HIS A N 1
ATOM 1246 C CA . HIS A 1 163 ? 8.902 -14.287 12.913 1.00 46.66 163 HIS A CA 1
ATOM 1247 C C . HIS A 1 163 ? 8.562 -15.472 13.822 1.00 46.66 163 HIS A C 1
ATOM 1249 O O . HIS A 1 163 ? 8.380 -15.302 15.025 1.00 46.66 163 HIS A O 1
ATOM 1255 N N . GLY A 1 164 ? 8.585 -16.689 13.277 1.00 42.09 164 GLY A N 1
ATOM 1256 C CA . GLY A 1 164 ? 8.550 -17.913 14.082 1.00 42.09 164 GLY A CA 1
ATOM 1257 C C . GLY A 1 164 ? 7.159 -18.341 14.565 1.00 42.09 164 GLY A C 1
ATOM 1258 O O . GLY A 1 164 ? 6.195 -17.586 14.601 1.00 42.09 164 GLY A O 1
ATOM 1259 N N . LYS A 1 165 ? 7.056 -19.634 14.878 1.00 35.81 165 LYS A N 1
ATOM 1260 C CA . LYS A 1 165 ? 5.826 -20.440 14.848 1.00 35.81 165 LYS A CA 1
ATOM 1261 C C . LYS A 1 165 ? 4.768 -20.165 15.929 1.00 35.81 165 LYS A C 1
ATOM 1263 O O . LYS A 1 165 ? 3.717 -20.787 15.845 1.00 35.81 165 LYS A O 1
ATOM 1268 N N . ASP A 1 166 ? 4.966 -19.236 16.868 1.00 37.16 166 ASP A N 1
ATOM 1269 C CA . ASP A 1 166 ? 4.147 -19.207 18.096 1.00 37.16 166 ASP A CA 1
ATOM 1270 C C . ASP A 1 166 ? 3.443 -17.877 18.444 1.00 37.16 166 ASP A C 1
ATOM 1272 O O . ASP A 1 166 ? 2.837 -17.774 19.509 1.00 37.16 166 ASP A O 1
ATOM 1276 N N . SER A 1 167 ? 3.410 -16.863 17.570 1.00 41.12 167 SER A N 1
ATOM 1277 C CA . SER A 1 167 ? 2.609 -15.651 17.856 1.00 41.12 167 SER A CA 1
ATOM 1278 C C . SER A 1 167 ? 2.117 -14.900 16.616 1.00 41.12 167 SER A C 1
ATOM 1280 O O . SER A 1 167 ? 2.254 -13.688 16.499 1.00 41.12 167 SER A O 1
ATOM 1282 N N . ILE A 1 168 ? 1.476 -15.601 15.680 1.00 46.88 168 ILE A N 1
ATOM 1283 C CA . ILE A 1 168 ? 1.088 -14.994 14.394 1.00 46.88 168 ILE A CA 1
ATOM 1284 C C . ILE A 1 168 ? 0.038 -13.860 14.538 1.00 46.88 168 ILE A C 1
ATOM 1286 O O . ILE A 1 168 ? -0.071 -13.061 13.622 1.00 46.88 168 ILE A O 1
ATOM 1290 N N . LEU A 1 169 ? -0.746 -13.724 15.630 1.00 50.84 169 LEU A N 1
ATOM 1291 C CA . LEU A 1 169 ? -1.965 -12.871 15.573 1.00 50.84 169 LEU A CA 1
ATOM 1292 C C . LEU A 1 169 ? -2.459 -12.149 16.836 1.00 50.84 169 LEU A C 1
ATOM 1294 O O . LEU A 1 169 ? -3.499 -11.486 16.761 1.00 50.84 169 LEU A O 1
ATOM 1298 N N . GLN A 1 170 ? -1.832 -12.268 18.008 1.00 48.03 170 GLN A N 1
ATOM 1299 C CA . GLN A 1 170 ? -2.540 -11.837 19.227 1.00 48.03 170 GLN A CA 1
ATOM 1300 C C . GLN A 1 170 ? -2.676 -10.309 19.412 1.00 48.03 170 GLN A C 1
ATOM 1302 O O . GLN A 1 170 ? -3.497 -9.886 20.226 1.00 48.03 170 GLN A O 1
ATOM 1307 N N . SER A 1 171 ? -2.006 -9.467 18.613 1.00 54.84 171 SER A N 1
ATOM 1308 C CA . SER A 1 171 ? -2.000 -8.009 18.851 1.00 54.84 171 SER A CA 1
ATOM 1309 C C . SER A 1 171 ? -1.830 -7.122 17.603 1.00 54.84 171 SER A C 1
ATOM 1311 O O . SER A 1 171 ? -1.190 -6.081 17.680 1.00 54.84 171 SER A O 1
ATOM 1313 N N . TYR A 1 172 ? -2.432 -7.479 16.462 1.00 68.75 172 TYR A N 1
ATOM 1314 C CA . TYR A 1 172 ? -2.373 -6.651 15.242 1.00 68.75 172 TYR A CA 1
ATOM 1315 C C . TYR A 1 172 ? -3.666 -5.873 14.970 1.00 68.75 172 TYR A C 1
ATOM 1317 O O . TYR A 1 172 ? -4.764 -6.336 15.303 1.00 68.75 172 TYR A O 1
ATOM 1325 N N . GLY A 1 173 ? -3.515 -4.699 14.355 1.00 75.38 173 GLY A N 1
ATOM 1326 C CA . GLY A 1 173 ? -4.594 -3.863 13.837 1.00 75.38 173 GLY A CA 1
ATOM 1327 C C . GLY A 1 173 ? -5.464 -4.546 12.774 1.00 75.38 173 GLY A C 1
ATOM 1328 O O . GLY A 1 173 ? -5.302 -5.724 12.444 1.00 75.38 173 GLY A O 1
ATOM 1329 N N . LYS A 1 174 ? -6.438 -3.813 12.247 1.00 87.31 174 LYS A N 1
ATOM 1330 C CA . LYS A 1 174 ? -7.366 -4.259 11.199 1.00 87.31 174 LYS A CA 1
ATOM 1331 C C . LYS A 1 174 ? -6.801 -3.927 9.819 1.00 87.31 174 LYS A C 1
ATOM 1333 O O . LYS A 1 174 ? -6.240 -2.855 9.640 1.00 87.31 174 LYS A O 1
ATOM 1338 N N . VAL A 1 175 ? -6.986 -4.802 8.833 1.00 91.00 175 VAL A N 1
ATOM 1339 C CA . VAL A 1 175 ? -6.550 -4.573 7.447 1.00 91.00 175 VAL A CA 1
ATOM 1340 C C . VAL A 1 175 ? -7.744 -4.548 6.501 1.00 91.00 175 VAL A C 1
ATOM 1342 O O . VAL A 1 175 ? -8.557 -5.470 6.486 1.00 91.00 175 VAL A O 1
ATOM 1345 N N . ILE A 1 176 ? -7.817 -3.524 5.662 1.00 92.75 176 ILE A N 1
ATOM 1346 C CA . ILE A 1 176 ? -8.690 -3.470 4.493 1.00 92.75 176 ILE A CA 1
ATOM 1347 C C . ILE A 1 176 ? -7.813 -3.640 3.261 1.00 92.75 176 ILE A C 1
ATOM 1349 O O . ILE A 1 176 ? -6.964 -2.794 2.982 1.00 92.75 176 ILE A O 1
ATOM 1353 N N . TYR A 1 177 ? -8.023 -4.728 2.526 1.00 95.12 177 TYR A N 1
ATOM 1354 C CA . TYR A 1 177 ? -7.342 -4.984 1.266 1.00 95.12 177 TYR A CA 1
ATOM 1355 C C . TYR A 1 177 ? -8.252 -4.646 0.085 1.00 95.12 177 TYR A C 1
ATOM 1357 O O . TYR A 1 177 ? -9.311 -5.258 -0.055 1.00 95.12 177 TYR A O 1
ATOM 1365 N N . VAL A 1 178 ? -7.860 -3.695 -0.771 1.00 95.44 178 VAL A N 1
ATOM 1366 C CA . VAL A 1 178 ? -8.654 -3.333 -1.961 1.00 95.44 178 VAL A CA 1
ATOM 1367 C C . VAL A 1 178 ? -8.102 -4.005 -3.213 1.00 95.44 178 VAL A C 1
ATOM 1369 O O . VAL A 1 178 ? -6.941 -3.812 -3.583 1.00 95.44 178 VAL A O 1
ATOM 1372 N N . VAL A 1 179 ? -8.969 -4.751 -3.894 1.00 95.75 179 VAL A N 1
ATOM 1373 C CA . VAL A 1 179 ? -8.714 -5.399 -5.183 1.00 95.75 179 VAL A CA 1
ATOM 1374 C C . VAL A 1 179 ? -9.448 -4.637 -6.275 1.00 95.75 179 VAL A C 1
ATOM 1376 O O . VAL A 1 179 ? -10.587 -4.234 -6.091 1.00 95.75 179 VAL A O 1
ATOM 1379 N N . ARG A 1 180 ? -8.823 -4.465 -7.436 1.00 95.62 180 ARG A N 1
ATOM 1380 C CA . ARG A 1 180 ? -9.433 -3.857 -8.627 1.00 95.62 180 ARG A CA 1
ATOM 1381 C C . ARG A 1 180 ? -9.240 -4.768 -9.821 1.00 95.62 180 ARG A C 1
ATOM 1383 O O . ARG A 1 180 ? -8.223 -5.450 -9.860 1.00 95.62 180 ARG A O 1
ATOM 1390 N N . ASN A 1 181 ? -10.128 -4.741 -10.813 1.00 96.62 181 ASN A N 1
ATOM 1391 C CA . ASN A 1 181 ? -9.920 -5.459 -12.071 1.00 96.62 181 ASN A CA 1
ATOM 1392 C C . ASN A 1 181 ? -8.488 -5.234 -12.626 1.00 96.62 181 ASN A C 1
ATOM 1394 O O . ASN A 1 181 ? -8.071 -4.080 -12.774 1.00 96.62 181 ASN A O 1
ATOM 1398 N N . PRO A 1 182 ? -7.734 -6.301 -12.958 1.00 96.12 182 PRO A N 1
ATOM 1399 C CA . PRO A 1 182 ? -6.332 -6.190 -13.366 1.00 96.12 182 PRO A CA 1
ATOM 1400 C C . PRO A 1 182 ? -6.126 -5.331 -14.619 1.00 96.12 182 PRO A C 1
ATOM 1402 O O . PRO A 1 182 ? -5.135 -4.614 -14.711 1.00 96.12 182 PRO A O 1
ATOM 1405 N N . LYS A 1 183 ? -7.074 -5.347 -15.567 1.00 95.56 183 LYS A N 1
ATOM 1406 C CA . LYS A 1 183 ? -6.982 -4.557 -16.808 1.00 95.56 183 LYS A CA 1
ATOM 1407 C C . LYS A 1 183 ? -7.042 -3.060 -16.512 1.00 95.56 183 LYS A C 1
ATOM 1409 O O . LYS A 1 183 ? -6.260 -2.274 -17.038 1.00 95.56 183 LYS A O 1
ATOM 1414 N N . ASP A 1 184 ? -7.947 -2.683 -15.619 1.00 95.19 184 ASP A N 1
ATOM 1415 C CA . ASP A 1 184 ? -8.107 -1.309 -15.164 1.00 95.19 184 ASP A CA 1
ATOM 1416 C C . ASP A 1 184 ? -6.915 -0.841 -14.310 1.00 95.19 184 ASP A C 1
ATOM 1418 O O . ASP A 1 184 ? -6.484 0.312 -14.415 1.00 95.19 184 ASP A O 1
ATOM 1422 N N . ALA A 1 185 ? -6.390 -1.724 -13.453 1.00 94.31 185 ALA A N 1
ATOM 1423 C CA . ALA A 1 185 ? -5.216 -1.451 -12.628 1.00 94.31 185 ALA A CA 1
ATOM 1424 C C . ALA A 1 185 ? -3.970 -1.204 -13.497 1.00 94.31 185 ALA A C 1
ATOM 1426 O O . ALA A 1 185 ? -3.312 -0.179 -13.321 1.00 94.31 185 ALA A O 1
ATOM 1427 N N . LEU A 1 186 ? -3.717 -2.070 -14.489 1.00 93.44 186 LEU A N 1
ATOM 1428 C CA . LEU A 1 186 ? -2.656 -1.933 -15.495 1.00 93.44 186 LEU A CA 1
ATOM 1429 C C . LEU A 1 186 ? -2.704 -0.563 -16.189 1.00 93.44 186 LEU A C 1
ATOM 1431 O O . LEU A 1 186 ? -1.699 0.148 -16.230 1.00 93.44 186 LEU A O 1
ATOM 1435 N N . ILE A 1 187 ? -3.865 -0.183 -16.738 1.00 91.50 187 ILE A N 1
ATOM 1436 C CA . ILE A 1 187 ? -4.023 1.087 -17.467 1.00 91.50 187 ILE A CA 1
ATOM 1437 C C . ILE A 1 187 ? -3.750 2.272 -16.534 1.00 91.50 187 ILE A C 1
ATOM 1439 O O . ILE A 1 187 ? -3.002 3.190 -16.876 1.00 91.50 187 ILE A O 1
ATOM 1443 N N . SER A 1 188 ? -4.314 2.242 -15.325 1.00 90.31 188 SER A N 1
ATOM 1444 C CA . SER A 1 188 ? -4.120 3.300 -14.331 1.00 90.31 188 SER A CA 1
ATOM 1445 C C . SER A 1 188 ? -2.661 3.425 -13.873 1.00 90.31 188 SER A C 1
ATOM 1447 O O . SER A 1 188 ? -2.202 4.537 -13.599 1.00 90.31 188 SER A O 1
ATOM 1449 N N . LEU A 1 189 ? -1.928 2.309 -13.787 1.00 87.31 189 LEU A N 1
ATOM 1450 C CA . LEU A 1 189 ? -0.502 2.288 -13.450 1.00 87.31 189 LEU A CA 1
ATOM 1451 C C . LEU A 1 189 ? 0.352 2.857 -14.572 1.00 87.31 189 LEU A C 1
ATOM 1453 O O . LEU A 1 189 ? 1.213 3.690 -14.303 1.00 87.31 189 LEU A O 1
ATOM 1457 N N . ARG A 1 190 ? 0.038 2.531 -15.828 1.00 85.81 190 ARG A N 1
ATOM 1458 C CA . ARG A 1 190 ? 0.725 3.125 -16.979 1.00 85.81 190 ARG A CA 1
ATOM 1459 C C . ARG A 1 190 ? 0.619 4.646 -16.983 1.00 85.81 190 ARG A C 1
ATOM 1461 O O . ARG A 1 190 ? 1.627 5.327 -17.130 1.00 85.81 190 ARG A O 1
ATOM 1468 N N . HIS A 1 191 ? -0.585 5.186 -16.787 1.00 84.69 191 HIS A N 1
ATOM 1469 C CA . HIS A 1 191 ? -0.778 6.637 -16.704 1.00 84.69 191 HIS A CA 1
ATOM 1470 C C . HIS A 1 191 ? -0.052 7.256 -15.506 1.00 84.69 191 HIS A C 1
ATOM 1472 O O . HIS A 1 191 ? 0.471 8.362 -15.610 1.00 84.69 191 HIS A O 1
ATOM 1478 N N . HIS A 1 192 ? 0.003 6.552 -14.374 1.00 81.25 192 HIS A N 1
ATOM 1479 C CA . HIS A 1 192 ? 0.752 7.013 -13.210 1.00 81.25 192 HIS A CA 1
ATOM 1480 C C . HIS A 1 192 ? 2.258 7.094 -13.485 1.00 81.25 192 HIS A C 1
ATOM 1482 O O . HIS A 1 192 ? 2.865 8.109 -13.158 1.00 81.25 192 HIS A O 1
ATOM 1488 N N . HIS A 1 193 ? 2.830 6.075 -14.132 1.00 74.06 193 HIS A N 1
ATOM 1489 C CA . HIS A 1 193 ? 4.249 6.043 -14.495 1.00 74.06 193 HIS A CA 1
ATOM 1490 C C . HIS A 1 193 ? 4.567 7.095 -15.564 1.00 74.06 193 HIS A C 1
ATOM 1492 O O . HIS A 1 193 ? 5.542 7.818 -15.427 1.00 74.06 193 HIS A O 1
ATOM 1498 N N . ALA A 1 194 ? 3.698 7.277 -16.564 1.00 73.25 194 ALA A N 1
ATOM 1499 C CA . ALA A 1 194 ? 3.872 8.309 -17.590 1.00 73.25 194 ALA A CA 1
ATOM 1500 C C . ALA A 1 194 ? 3.872 9.741 -17.020 1.00 73.25 194 ALA A C 1
ATOM 1502 O O . ALA A 1 194 ? 4.575 10.611 -17.529 1.00 73.25 194 ALA A O 1
ATOM 1503 N N . ASN A 1 195 ? 3.106 9.985 -15.952 1.00 64.88 195 ASN A N 1
ATOM 1504 C CA . ASN A 1 195 ? 3.080 11.274 -15.256 1.00 64.88 195 ASN A CA 1
ATOM 1505 C C . ASN A 1 195 ? 4.254 11.455 -14.277 1.00 64.88 195 ASN A C 1
ATOM 1507 O O . ASN A 1 195 ? 4.459 12.559 -13.775 1.00 64.88 195 ASN A O 1
ATOM 1511 N N . ASN A 1 196 ? 5.013 10.395 -13.987 1.00 58.62 196 ASN A N 1
ATOM 1512 C CA . ASN A 1 196 ? 6.194 10.438 -13.139 1.00 58.62 196 ASN A CA 1
ATOM 1513 C C . ASN A 1 196 ? 7.449 10.430 -14.022 1.00 58.62 196 ASN A C 1
ATOM 1515 O O . ASN A 1 196 ? 7.878 9.380 -14.488 1.00 58.62 196 ASN A O 1
ATOM 1519 N N . GLN A 1 197 ? 8.055 11.601 -14.247 1.00 48.31 197 GLN A N 1
ATOM 1520 C CA . GLN A 1 197 ? 9.216 11.743 -15.142 1.00 48.31 197 GLN A CA 1
ATOM 1521 C C . GLN A 1 197 ? 10.420 10.864 -14.748 1.00 48.31 197 GLN A C 1
ATOM 1523 O O . GLN A 1 197 ? 11.249 10.571 -15.604 1.00 48.31 197 GLN A O 1
ATOM 1528 N N . ALA A 1 198 ? 10.496 10.403 -13.492 1.00 45.94 198 ALA A N 1
ATOM 1529 C CA . ALA A 1 198 ? 11.522 9.468 -13.025 1.00 45.94 198 ALA A CA 1
ATOM 1530 C C . ALA A 1 198 ? 11.300 8.010 -13.487 1.00 45.94 198 ALA A C 1
ATOM 1532 O O . ALA A 1 198 ? 12.221 7.205 -13.416 1.00 45.94 198 ALA A O 1
ATOM 1533 N N . ILE A 1 199 ? 10.094 7.666 -13.958 1.00 54.75 199 ILE A N 1
ATOM 1534 C CA . ILE A 1 199 ? 9.679 6.317 -14.388 1.00 54.75 199 ILE A CA 1
ATOM 1535 C C . ILE A 1 199 ? 9.185 6.357 -15.848 1.00 54.75 199 ILE A C 1
ATOM 1537 O O . ILE A 1 199 ? 8.241 5.664 -16.237 1.00 54.75 199 ILE A O 1
ATOM 1541 N N . GLY A 1 200 ? 9.801 7.219 -16.664 1.00 54.19 200 GLY A N 1
ATOM 1542 C CA . GLY A 1 200 ? 9.486 7.347 -18.085 1.00 54.19 200 GLY A CA 1
ATOM 1543 C C . GLY A 1 200 ? 9.552 5.999 -18.816 1.00 54.19 200 GLY A C 1
ATOM 1544 O O . GLY A 1 200 ? 10.384 5.146 -18.509 1.00 54.19 200 GLY A O 1
ATOM 1545 N N . TRP A 1 201 ? 8.652 5.801 -19.779 1.00 66.88 201 TRP A N 1
ATOM 1546 C CA . TRP A 1 201 ? 8.578 4.589 -20.595 1.00 66.88 201 TRP A CA 1
ATOM 1547 C C . TRP A 1 201 ? 8.528 4.959 -22.073 1.00 66.88 201 TRP A C 1
ATOM 1549 O O . TRP A 1 201 ? 7.619 5.668 -22.506 1.00 66.88 201 TRP A O 1
ATOM 1559 N N . ASP A 1 202 ? 9.496 4.458 -22.830 1.00 71.38 202 ASP A N 1
ATOM 1560 C CA . ASP A 1 202 ? 9.644 4.636 -24.275 1.00 71.38 202 ASP A CA 1
ATOM 1561 C C . ASP A 1 202 ? 9.335 3.359 -25.081 1.00 71.38 202 ASP A C 1
ATOM 1563 O O . ASP A 1 202 ? 9.293 3.407 -26.310 1.00 71.38 202 ASP A O 1
ATOM 1567 N N . GLY A 1 203 ? 9.068 2.232 -24.410 1.00 78.69 203 GLY A N 1
ATOM 1568 C CA . GLY A 1 203 ? 8.721 0.965 -25.054 1.00 78.69 203 GLY A CA 1
ATOM 1569 C C . GLY A 1 203 ? 7.271 0.867 -25.547 1.00 78.69 203 GLY A C 1
ATOM 1570 O O . GLY A 1 203 ? 6.418 1.739 -25.336 1.00 78.69 203 GLY A O 1
ATOM 1571 N N . SER A 1 204 ? 6.964 -0.240 -26.219 1.00 89.75 204 SER A N 1
ATOM 1572 C CA . SER A 1 204 ? 5.649 -0.495 -26.811 1.00 89.75 204 SER A CA 1
ATOM 1573 C C . SER A 1 204 ? 4.565 -0.793 -25.763 1.00 89.75 204 SER A C 1
ATOM 1575 O O . SER A 1 204 ? 4.821 -0.967 -24.569 1.00 89.75 204 SER A O 1
ATOM 1577 N N . TRP A 1 205 ? 3.304 -0.828 -26.207 1.00 89.50 205 TRP A N 1
ATOM 1578 C CA . TRP A 1 205 ? 2.195 -1.253 -25.348 1.00 89.50 205 TRP A CA 1
ATOM 1579 C C . TRP A 1 205 ? 2.275 -2.738 -24.990 1.00 89.50 205 TRP A C 1
ATOM 1581 O O . TRP A 1 205 ? 2.009 -3.085 -23.844 1.00 89.50 205 TRP A O 1
ATOM 1591 N N . ASP A 1 206 ? 2.666 -3.590 -25.935 1.00 92.62 206 ASP A N 1
ATOM 1592 C CA . ASP A 1 206 ? 2.723 -5.034 -25.709 1.00 92.62 206 ASP A CA 1
ATOM 1593 C C . ASP A 1 206 ? 3.825 -5.381 -24.700 1.00 92.62 206 ASP A C 1
ATOM 1595 O O . ASP A 1 206 ? 3.570 -6.086 -23.728 1.00 92.62 206 ASP A O 1
ATOM 1599 N N . GLU A 1 207 ? 5.002 -4.756 -24.817 1.00 88.38 207 GLU A N 1
ATOM 1600 C CA . GLU A 1 207 ? 6.075 -4.894 -23.823 1.00 88.38 207 GLU A CA 1
ATOM 1601 C C . GLU A 1 207 ? 5.655 -4.388 -22.436 1.00 88.38 207 GLU A C 1
ATOM 1603 O O . GLU A 1 207 ? 6.022 -4.981 -21.421 1.00 88.38 207 GLU A O 1
ATOM 1608 N N . TRP A 1 208 ? 4.867 -3.307 -22.366 1.00 87.31 208 TRP A N 1
ATOM 1609 C CA . TRP A 1 208 ? 4.319 -2.827 -21.096 1.00 87.31 208 TRP A CA 1
ATOM 1610 C C . TRP A 1 208 ? 3.401 -3.872 -20.451 1.00 87.31 208 TRP A C 1
ATOM 1612 O O . TRP A 1 208 ? 3.499 -4.123 -19.248 1.00 87.31 208 TRP A O 1
ATOM 1622 N N . VAL A 1 209 ? 2.512 -4.480 -21.241 1.00 91.38 209 VAL A N 1
ATOM 1623 C CA . VAL A 1 209 ? 1.591 -5.521 -20.771 1.00 91.38 209 VAL A CA 1
ATOM 1624 C C . VAL A 1 209 ? 2.366 -6.746 -20.293 1.00 91.38 209 VAL A C 1
ATOM 1626 O O . VAL A 1 209 ? 2.136 -7.192 -19.169 1.00 91.38 209 VAL A O 1
ATOM 1629 N N . ASP A 1 210 ? 3.313 -7.245 -21.086 1.00 90.62 210 ASP A N 1
ATOM 1630 C CA . ASP A 1 210 ? 4.099 -8.436 -20.755 1.00 90.62 210 ASP A CA 1
ATOM 1631 C C . ASP A 1 210 ? 4.920 -8.241 -19.476 1.00 90.62 210 ASP A C 1
ATOM 1633 O O . ASP A 1 210 ? 4.901 -9.089 -18.581 1.00 90.62 210 ASP A O 1
ATOM 1637 N N . GLN A 1 211 ? 5.590 -7.092 -19.341 1.00 85.25 211 GLN A N 1
ATOM 1638 C CA . GLN A 1 211 ? 6.387 -6.797 -18.151 1.00 85.25 211 GLN A CA 1
ATOM 1639 C C . GLN A 1 211 ? 5.530 -6.504 -16.909 1.00 85.25 211 GLN A C 1
ATOM 1641 O O . GLN A 1 211 ? 5.992 -6.686 -15.783 1.00 85.25 211 GLN A O 1
ATOM 1646 N N . TRP A 1 212 ? 4.286 -6.049 -17.072 1.00 88.25 212 TRP A N 1
ATOM 1647 C CA . TRP A 1 212 ? 3.352 -5.935 -15.951 1.00 88.25 212 TRP A CA 1
ATOM 1648 C C . TRP A 1 212 ? 2.824 -7.300 -15.511 1.00 88.25 212 TRP A C 1
ATOM 1650 O O . TRP A 1 212 ? 2.796 -7.584 -14.315 1.00 88.25 212 TRP A O 1
ATOM 1660 N N . ILE A 1 213 ? 2.465 -8.170 -16.462 1.00 90.31 213 ILE A N 1
ATOM 1661 C CA . ILE A 1 213 ? 2.017 -9.540 -16.174 1.00 90.31 213 ILE A CA 1
ATOM 1662 C C . ILE A 1 213 ? 3.120 -10.329 -15.462 1.00 90.31 213 ILE A C 1
ATOM 1664 O O . ILE A 1 213 ? 2.826 -11.052 -14.512 1.00 90.31 213 ILE A O 1
ATOM 1668 N N . SER A 1 214 ? 4.381 -10.169 -15.876 1.00 86.12 214 SER A N 1
ATOM 1669 C CA . SER A 1 214 ? 5.528 -10.817 -15.226 1.00 86.12 214 SER A CA 1
ATOM 1670 C C . SER A 1 214 ? 5.911 -10.197 -13.875 1.00 86.12 214 SER A C 1
ATOM 1672 O O . SER A 1 214 ? 6.756 -10.744 -13.171 1.00 86.12 214 SER A O 1
ATOM 1674 N N . GLY A 1 215 ? 5.315 -9.058 -13.503 1.00 81.88 215 GLY A N 1
ATOM 1675 C CA . GLY A 1 215 ? 5.633 -8.315 -12.283 1.00 81.88 215 GLY A CA 1
ATOM 1676 C C . GLY A 1 215 ? 6.878 -7.431 -12.377 1.00 81.88 215 GLY A C 1
ATOM 1677 O O . GLY A 1 215 ? 7.144 -6.664 -11.455 1.00 81.88 215 GLY A O 1
ATOM 1678 N N . GLN A 1 216 ? 7.618 -7.465 -13.489 1.00 77.00 216 GLN A N 1
ATOM 1679 C CA . GLN A 1 216 ? 8.825 -6.657 -13.683 1.00 77.00 216 GLN A CA 1
ATOM 1680 C C . GLN A 1 216 ? 8.543 -5.144 -13.622 1.00 77.00 216 GLN A C 1
ATOM 1682 O O . GLN A 1 216 ? 9.384 -4.376 -13.163 1.00 77.00 216 GLN A O 1
ATOM 1687 N N . ARG A 1 217 ? 7.347 -4.706 -14.037 1.00 75.62 217 ARG A N 1
ATOM 1688 C CA . ARG A 1 217 ? 6.900 -3.296 -13.959 1.00 75.62 217 ARG A CA 1
ATOM 1689 C C . ARG A 1 217 ? 6.362 -2.872 -12.600 1.00 75.62 217 ARG A C 1
ATOM 1691 O O . ARG A 1 217 ? 5.773 -1.800 -12.483 1.00 75.62 217 ARG A O 1
ATOM 1698 N N . SER A 1 218 ? 6.452 -3.736 -11.604 1.00 74.50 218 SER A N 1
ATOM 1699 C CA . SER A 1 218 ? 5.898 -3.482 -10.279 1.00 74.50 218 SER A CA 1
ATOM 1700 C C . SER A 1 218 ? 6.776 -4.080 -9.188 1.00 74.50 218 SER A C 1
ATOM 1702 O O . SER A 1 218 ? 6.291 -4.367 -8.096 1.00 74.50 218 SER A O 1
ATOM 1704 N N . LEU A 1 219 ? 8.067 -4.274 -9.476 1.00 71.19 219 LEU A N 1
ATOM 1705 C CA . LEU A 1 219 ? 9.039 -4.818 -8.528 1.00 71.19 219 LEU A CA 1
ATOM 1706 C C . LEU A 1 219 ? 9.084 -3.979 -7.252 1.00 71.19 219 LEU A C 1
ATOM 1708 O O . LEU A 1 219 ? 9.089 -4.540 -6.162 1.00 71.19 219 LEU A O 1
ATOM 1712 N N . GLU A 1 220 ? 9.000 -2.654 -7.379 1.00 68.88 220 GLU A N 1
ATOM 1713 C CA . GLU A 1 220 ? 8.916 -1.692 -6.276 1.00 68.88 220 GLU A CA 1
ATOM 1714 C C . GLU A 1 220 ? 7.708 -1.908 -5.345 1.00 68.88 220 GLU A C 1
ATOM 1716 O O . GLU A 1 220 ? 7.692 -1.418 -4.219 1.00 68.88 220 GLU A O 1
ATOM 1721 N N . TYR A 1 221 ? 6.727 -2.695 -5.788 1.00 76.88 221 TYR A N 1
ATOM 1722 C CA . TYR A 1 221 ? 5.520 -3.070 -5.054 1.00 76.88 221 TYR A CA 1
ATOM 1723 C C . TYR A 1 221 ? 5.469 -4.574 -4.730 1.00 76.88 221 TYR A C 1
ATOM 1725 O O . TYR A 1 221 ? 4.405 -5.110 -4.425 1.00 76.88 221 TYR A O 1
ATOM 1733 N N . GLY A 1 222 ? 6.603 -5.276 -4.832 1.00 74.75 222 GLY A N 1
ATOM 1734 C CA . GLY A 1 222 ? 6.694 -6.722 -4.611 1.00 74.75 222 GLY A CA 1
ATOM 1735 C C . GLY A 1 222 ? 6.345 -7.583 -5.827 1.00 74.75 222 GLY A C 1
ATOM 1736 O O . GLY A 1 222 ? 6.086 -8.777 -5.690 1.00 74.75 222 GLY A O 1
ATOM 1737 N N . GLY A 1 223 ? 6.351 -6.994 -7.022 1.00 84.31 223 GLY A N 1
ATOM 1738 C CA . GLY A 1 223 ? 6.289 -7.710 -8.289 1.00 84.31 223 GLY A CA 1
ATOM 1739 C C . GLY A 1 223 ? 4.869 -7.938 -8.802 1.00 84.31 223 GLY A C 1
ATOM 1740 O O . GLY A 1 223 ? 4.122 -7.000 -9.072 1.00 84.31 223 GLY A O 1
ATOM 1741 N N . SER A 1 224 ? 4.521 -9.202 -9.031 1.00 90.69 224 SER A N 1
ATOM 1742 C CA . SER A 1 224 ? 3.305 -9.612 -9.742 1.00 90.69 224 SER A CA 1
ATOM 1743 C C . SER A 1 224 ? 2.023 -9.149 -9.041 1.00 90.69 224 SER A C 1
ATOM 1745 O O . SER A 1 224 ? 1.772 -9.481 -7.881 1.00 90.69 224 SER A O 1
ATOM 1747 N N . TYR A 1 225 ? 1.144 -8.464 -9.785 1.00 95.00 225 TYR A N 1
ATOM 1748 C CA . TYR A 1 225 ? -0.214 -8.135 -9.329 1.00 95.00 225 TYR A CA 1
ATOM 1749 C C . TYR A 1 225 ? -0.968 -9.385 -8.858 1.00 95.00 225 TYR A C 1
ATOM 1751 O O . TYR A 1 225 ? -1.668 -9.359 -7.843 1.00 95.00 225 TYR A O 1
ATOM 1759 N N . PHE A 1 226 ? -0.830 -10.490 -9.594 1.00 95.81 226 PHE A N 1
ATOM 1760 C CA . PHE A 1 226 ? -1.572 -11.714 -9.316 1.00 95.81 226 PHE A CA 1
ATOM 1761 C C . PHE A 1 226 ? -1.105 -12.363 -8.018 1.00 95.81 226 PHE A C 1
ATOM 1763 O O . PHE A 1 226 ? -1.943 -12.789 -7.222 1.00 95.81 226 PHE A O 1
ATOM 1770 N N . ASP A 1 227 ? 0.204 -12.381 -7.768 1.00 93.88 227 ASP A N 1
ATOM 1771 C CA . ASP A 1 227 ? 0.754 -12.909 -6.519 1.00 93.88 227 ASP A CA 1
ATOM 1772 C C . ASP A 1 227 ? 0.383 -12.014 -5.339 1.00 93.88 227 ASP A C 1
ATOM 1774 O O . ASP A 1 227 ? -0.052 -12.516 -4.300 1.00 93.88 227 ASP A O 1
ATOM 1778 N N . HIS A 1 228 ? 0.429 -10.694 -5.533 1.00 94.38 228 HIS A N 1
ATOM 1779 C CA . HIS A 1 228 ? 0.019 -9.726 -4.525 1.00 94.38 228 HIS A CA 1
ATOM 1780 C C . HIS A 1 228 ? -1.453 -9.912 -4.117 1.00 94.38 228 HIS A C 1
ATOM 1782 O O . HIS A 1 228 ? -1.762 -9.977 -2.923 1.00 94.38 228 HIS A O 1
ATOM 1788 N N . VAL A 1 229 ? -2.377 -10.028 -5.080 1.00 96.88 229 VAL A N 1
ATOM 1789 C CA . VAL A 1 229 ? -3.804 -10.267 -4.790 1.00 96.88 229 VAL A CA 1
ATOM 1790 C C . VAL A 1 229 ? -4.013 -11.637 -4.157 1.00 96.88 229 VAL A C 1
ATOM 1792 O O . VAL A 1 229 ? -4.734 -11.752 -3.167 1.00 96.88 229 VAL A O 1
ATOM 1795 N N . ASN A 1 230 ? -3.378 -12.678 -4.694 1.00 95.88 230 ASN A N 1
ATOM 1796 C CA . ASN A 1 230 ? -3.527 -14.045 -4.204 1.00 95.88 230 ASN A CA 1
ATOM 1797 C C . ASN A 1 230 ? -3.020 -14.205 -2.764 1.00 95.88 230 ASN A C 1
ATOM 1799 O O . ASN A 1 230 ? -3.665 -14.878 -1.961 1.00 95.88 230 ASN A O 1
ATOM 1803 N N . GLY A 1 231 ? -1.893 -13.576 -2.420 1.00 93.19 231 GLY A N 1
ATOM 1804 C CA . GLY A 1 231 ? -1.330 -13.597 -1.072 1.00 93.19 231 GLY A CA 1
ATOM 1805 C C . GLY A 1 231 ? -2.289 -12.995 -0.047 1.00 93.19 231 GLY A C 1
ATOM 1806 O O . GLY A 1 231 ? -2.651 -13.655 0.929 1.00 93.19 231 GLY A O 1
ATOM 1807 N N . TRP A 1 232 ? -2.777 -11.781 -0.310 1.00 94.25 232 TRP A N 1
ATOM 1808 C CA . TRP A 1 232 ? -3.724 -11.101 0.577 1.00 94.25 232 TRP A CA 1
ATOM 1809 C C . TRP A 1 232 ? -5.079 -11.801 0.638 1.00 94.25 232 TRP A C 1
ATOM 1811 O O . TRP A 1 232 ? -5.657 -11.934 1.718 1.00 94.25 232 TRP A O 1
ATOM 1821 N N . TRP A 1 233 ? -5.565 -12.315 -0.494 1.00 94.62 233 TRP A N 1
ATOM 1822 C CA . TRP A 1 233 ? -6.785 -13.113 -0.534 1.00 94.62 233 TRP A CA 1
ATOM 1823 C C . TRP A 1 233 ? -6.663 -14.348 0.359 1.00 94.62 233 TRP A C 1
ATOM 1825 O O . TRP A 1 233 ? -7.489 -14.535 1.250 1.00 94.62 233 TRP A O 1
ATOM 1835 N N . LYS A 1 234 ? -5.607 -15.156 0.199 1.00 93.00 234 LYS A N 1
ATOM 1836 C CA . LYS A 1 234 ? -5.363 -16.335 1.043 1.00 93.00 234 LYS A CA 1
ATOM 1837 C C . LYS A 1 234 ? -5.257 -15.965 2.518 1.00 93.00 234 LYS A C 1
ATOM 1839 O O . LYS A 1 234 ? -5.873 -16.635 3.344 1.00 93.00 234 LYS A O 1
ATOM 1844 N N . LEU A 1 235 ? -4.525 -14.903 2.854 1.00 89.50 235 LEU A N 1
ATOM 1845 C CA . LEU A 1 235 ? -4.378 -14.456 4.238 1.00 89.50 235 LEU A CA 1
ATOM 1846 C C . LEU A 1 235 ? -5.731 -14.034 4.838 1.00 89.50 235 LEU A C 1
ATOM 1848 O O . LEU A 1 235 ? -6.036 -14.383 5.977 1.00 89.50 235 LEU A O 1
ATOM 1852 N N . SER A 1 236 ? -6.593 -13.383 4.047 1.00 90.25 236 SER A N 1
ATOM 1853 C CA . SER A 1 236 ? -7.944 -13.004 4.482 1.00 90.25 236 SER A CA 1
ATOM 1854 C C . SER A 1 236 ? -8.839 -14.193 4.821 1.00 90.25 236 SER A C 1
ATOM 1856 O O . SER A 1 236 ? -9.615 -14.116 5.767 1.00 90.25 236 SER A O 1
ATOM 1858 N N . GLN A 1 237 ? -8.694 -15.317 4.111 1.00 90.00 237 GLN A N 1
ATOM 1859 C CA . GLN A 1 237 ? -9.470 -16.527 4.398 1.00 90.00 237 GLN A CA 1
ATOM 1860 C C . GLN A 1 237 ? -9.087 -17.148 5.746 1.00 90.00 237 GLN A C 1
ATOM 1862 O O . GLN A 1 237 ? -9.930 -17.739 6.414 1.00 90.00 237 GLN A O 1
ATOM 1867 N N . HIS A 1 238 ? -7.827 -16.999 6.162 1.00 86.94 238 HIS A N 1
ATOM 1868 C CA . HIS A 1 238 ? -7.357 -17.482 7.460 1.00 86.94 238 HIS A CA 1
ATOM 1869 C C . HIS A 1 238 ? -7.693 -16.507 8.597 1.00 86.94 238 HIS A C 1
ATOM 1871 O O . HIS A 1 238 ? -7.804 -16.924 9.751 1.00 86.94 238 HIS A O 1
ATOM 1877 N N . HIS A 1 239 ? -7.856 -15.214 8.289 1.00 85.00 239 HIS A N 1
ATOM 1878 C CA . HIS A 1 239 ? -8.066 -14.149 9.275 1.00 85.00 239 HIS A CA 1
ATOM 1879 C C . HIS A 1 239 ? -9.245 -13.222 8.919 1.00 85.00 239 HIS A C 1
ATOM 1881 O O . HIS A 1 239 ? -9.062 -12.001 8.860 1.00 85.00 239 HIS A O 1
ATOM 1887 N N . PRO A 1 240 ? -10.465 -13.758 8.725 1.00 85.62 240 PRO A N 1
ATOM 1888 C CA . PRO A 1 240 ? -11.617 -12.977 8.262 1.00 85.62 240 PRO A CA 1
ATOM 1889 C C . PRO A 1 240 ? -12.040 -11.876 9.248 1.00 85.62 240 PRO A C 1
ATOM 1891 O O . PRO A 1 240 ? -12.514 -10.821 8.836 1.00 85.62 240 PRO A O 1
ATOM 1894 N N . ASP A 1 241 ? -11.787 -12.063 10.546 1.00 82.94 241 ASP A N 1
ATOM 1895 C CA . ASP A 1 241 ? -12.071 -11.056 11.577 1.00 82.94 241 ASP A CA 1
ATOM 1896 C C . ASP A 1 241 ? -11.070 -9.891 11.575 1.00 82.94 241 ASP A C 1
ATOM 1898 O O . ASP A 1 241 ? -11.258 -8.899 1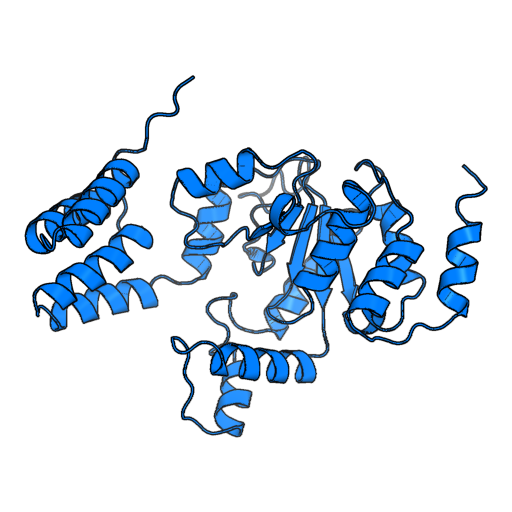2.283 1.00 82.94 241 ASP A O 1
ATOM 1902 N N . ARG A 1 242 ? -9.965 -10.009 10.835 1.00 83.00 242 ARG A N 1
ATOM 1903 C CA . ARG A 1 242 ? -8.857 -9.041 10.832 1.00 83.00 242 ARG A CA 1
ATOM 1904 C C . ARG A 1 242 ? -8.595 -8.435 9.470 1.00 83.00 242 ARG A C 1
ATOM 1906 O O . ARG A 1 242 ? -8.094 -7.319 9.429 1.00 83.00 242 ARG A O 1
ATOM 1913 N N . ILE A 1 243 ? -8.915 -9.147 8.397 1.00 88.81 243 ILE A N 1
ATOM 1914 C CA . ILE A 1 243 ? -8.634 -8.731 7.029 1.00 88.81 243 ILE A CA 1
ATOM 1915 C C . ILE A 1 243 ? -9.939 -8.751 6.246 1.00 88.81 243 ILE A C 1
ATOM 1917 O O . ILE A 1 243 ? -10.514 -9.812 6.002 1.00 88.81 243 ILE A O 1
ATOM 1921 N N . ARG A 1 244 ? -10.387 -7.574 5.814 1.00 90.00 244 ARG A N 1
ATOM 1922 C CA . ARG A 1 244 ? -11.537 -7.427 4.926 1.00 90.00 244 ARG A CA 1
ATOM 1923 C C . ARG A 1 244 ? -11.046 -7.160 3.511 1.00 90.00 244 ARG A C 1
ATOM 1925 O O . ARG A 1 244 ? -10.331 -6.191 3.277 1.00 90.00 244 ARG A O 1
ATOM 1932 N N . VAL A 1 245 ? -11.460 -7.999 2.566 1.00 92.25 245 VAL A N 1
ATOM 1933 C CA . VAL A 1 245 ? -11.249 -7.739 1.137 1.00 92.25 245 VAL A CA 1
ATOM 1934 C C . VAL A 1 245 ? -12.408 -6.905 0.603 1.00 92.25 245 VAL A C 1
ATOM 1936 O O . VAL A 1 245 ? -13.570 -7.232 0.845 1.00 92.25 245 VAL A O 1
ATOM 1939 N N . VAL A 1 246 ? -12.080 -5.844 -0.126 1.00 90.88 246 VAL A N 1
ATOM 1940 C CA . VAL A 1 246 ? -13.028 -4.945 -0.786 1.00 90.88 246 VAL A CA 1
ATOM 1941 C C . VAL A 1 246 ? -12.689 -4.873 -2.268 1.00 90.88 246 VAL A C 1
ATOM 1943 O O . VAL A 1 246 ? -11.519 -4.815 -2.641 1.00 90.88 246 VAL A O 1
ATOM 1946 N N . TYR A 1 247 ? -13.706 -4.858 -3.123 1.00 90.94 247 TYR A N 1
ATOM 1947 C CA . TYR A 1 247 ? -13.522 -4.669 -4.557 1.00 90.94 247 TYR A CA 1
ATOM 1948 C C . TYR A 1 247 ? -13.692 -3.191 -4.901 1.00 90.94 247 TYR A C 1
ATOM 1950 O O . TYR A 1 247 ? -14.645 -2.546 -4.476 1.00 90.94 247 TYR A O 1
ATOM 1958 N N . PHE A 1 248 ? -12.772 -2.637 -5.680 1.00 90.88 248 PHE A N 1
ATOM 1959 C CA . PHE A 1 248 ? -12.814 -1.253 -6.142 1.00 90.88 248 PHE A CA 1
ATOM 1960 C C . PHE A 1 248 ? -14.104 -0.955 -6.911 1.00 90.88 248 PHE A C 1
ATOM 1962 O O . PHE A 1 248 ? -14.660 0.136 -6.825 1.00 90.88 248 PHE A O 1
ATOM 1969 N N . GLU A 1 249 ? -14.592 -1.933 -7.666 1.00 88.88 249 GLU A N 1
ATOM 1970 C CA . GLU A 1 249 ? -15.839 -1.845 -8.413 1.00 88.88 249 GLU A CA 1
ATOM 1971 C C . GLU A 1 249 ? -17.046 -1.664 -7.478 1.00 88.88 249 GLU A C 1
ATOM 1973 O O . GLU A 1 249 ? -17.926 -0.859 -7.778 1.00 88.88 249 GLU A O 1
ATOM 1978 N N . ASP A 1 250 ? -17.020 -2.295 -6.300 1.00 83.56 250 ASP A N 1
ATOM 1979 C CA . ASP A 1 250 ? -18.041 -2.155 -5.254 1.00 83.56 250 ASP A CA 1
ATOM 1980 C C . ASP A 1 250 ? -17.980 -0.788 -4.538 1.00 83.56 250 ASP A C 1
ATOM 1982 O O . ASP A 1 250 ? -18.894 -0.434 -3.794 1.00 83.56 250 ASP A O 1
ATOM 1986 N N . LEU A 1 251 ? -16.915 0.001 -4.738 1.00 78.50 251 LEU A N 1
ATOM 1987 C CA . LEU A 1 251 ? -16.848 1.391 -4.263 1.00 78.50 251 LEU A CA 1
ATOM 1988 C C . LEU A 1 251 ? -17.607 2.340 -5.195 1.00 78.50 251 LEU A C 1
ATOM 1990 O O . LEU A 1 251 ? -18.189 3.320 -4.737 1.00 78.50 251 LEU A O 1
ATOM 1994 N N . LYS A 1 252 ? -17.619 2.047 -6.504 1.00 74.88 252 LYS A N 1
ATOM 1995 C CA . LYS A 1 252 ? -18.359 2.826 -7.516 1.00 74.88 252 LYS A CA 1
ATOM 1996 C C . LYS A 1 252 ? -19.857 2.711 -7.328 1.00 74.88 252 LYS A C 1
ATOM 1998 O O . LYS A 1 252 ? -20.564 3.695 -7.505 1.00 74.88 252 LYS A O 1
ATOM 2003 N N . VAL A 1 253 ? -20.305 1.517 -6.965 1.00 71.94 253 VAL A N 1
ATOM 2004 C CA . VAL A 1 253 ? -21.700 1.228 -6.661 1.00 71.94 253 VAL A CA 1
ATOM 2005 C C . VAL A 1 253 ? -21.724 0.554 -5.294 1.00 71.94 253 VAL A C 1
ATOM 2007 O O . VAL A 1 253 ? -21.562 -0.667 -5.214 1.00 71.94 253 VAL A O 1
ATOM 2010 N N . PRO A 1 254 ? -21.855 1.342 -4.211 1.00 63.72 254 PRO A N 1
ATOM 2011 C CA 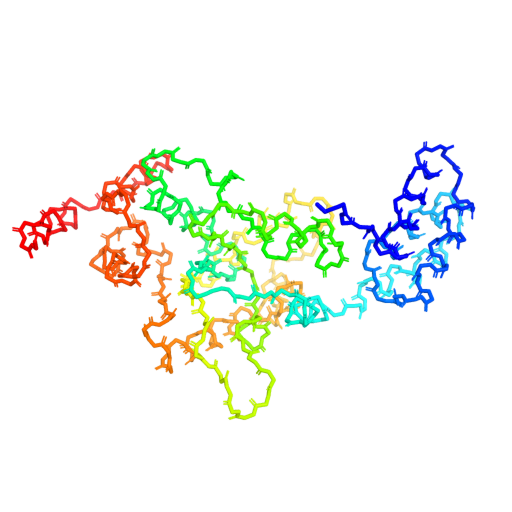. PRO A 1 254 ? -21.864 0.819 -2.859 1.00 63.72 254 PRO A CA 1
ATOM 2012 C C . PRO A 1 254 ? -22.932 -0.244 -2.748 1.00 63.72 254 PRO A C 1
ATOM 2014 O O . PRO A 1 254 ? -24.068 -0.042 -3.161 1.00 63.72 254 PRO A O 1
ATOM 2017 N N . ASN A 1 255 ? -22.556 -1.383 -2.194 1.00 66.94 255 ASN A N 1
ATOM 2018 C CA . ASN A 1 255 ? -23.468 -2.476 -1.926 1.00 66.94 255 ASN A CA 1
ATOM 2019 C C . ASN A 1 255 ? -23.279 -2.936 -0.480 1.00 66.94 255 ASN A C 1
ATOM 2021 O O . ASN A 1 255 ? -22.409 -2.443 0.242 1.00 66.94 255 ASN A O 1
ATOM 2025 N N . ARG A 1 256 ? -24.078 -3.911 -0.043 1.00 65.88 256 ARG A N 1
ATOM 2026 C CA . ARG A 1 256 ? -24.040 -4.415 1.335 1.00 65.88 256 ARG A CA 1
ATOM 2027 C C . ARG A 1 256 ? -22.633 -4.812 1.810 1.00 65.88 256 ARG A C 1
ATOM 2029 O O . ARG A 1 256 ? -22.334 -4.647 2.986 1.00 65.88 256 ARG A O 1
ATOM 2036 N N . ARG A 1 257 ? -21.757 -5.297 0.921 1.00 65.31 257 ARG A N 1
ATOM 2037 C CA . ARG A 1 257 ? -20.370 -5.665 1.264 1.00 65.31 257 ARG A CA 1
ATOM 2038 C C . ARG A 1 257 ? -19.515 -4.441 1.589 1.00 65.31 257 ARG A C 1
ATOM 2040 O O . ARG A 1 257 ? -18.690 -4.514 2.493 1.00 65.31 257 ARG A O 1
ATOM 2047 N N . THR A 1 258 ? -19.736 -3.331 0.889 1.00 64.75 258 THR A N 1
ATOM 2048 C CA . THR A 1 258 ? -19.064 -2.045 1.130 1.00 64.75 258 THR A CA 1
ATOM 2049 C C . THR A 1 258 ? -19.605 -1.347 2.381 1.00 64.75 258 THR A C 1
ATOM 2051 O O . THR A 1 258 ? -18.859 -0.656 3.068 1.00 64.75 258 THR A O 1
ATOM 2054 N N . LEU A 1 259 ? -20.889 -1.544 2.698 1.00 63.31 259 LEU A N 1
ATOM 2055 C CA . LEU A 1 259 ? -21.580 -0.889 3.818 1.00 63.31 259 LEU A CA 1
ATOM 2056 C C . LEU A 1 259 ? -21.421 -1.634 5.160 1.00 63.31 259 LEU A C 1
ATOM 2058 O O . LEU A 1 259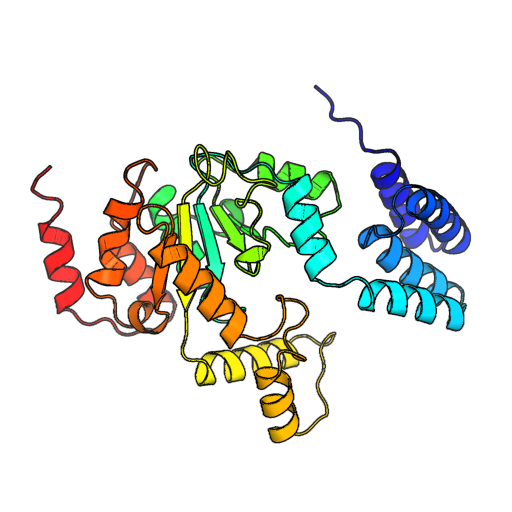 ? -21.502 -1.022 6.220 1.00 63.31 259 LEU A O 1
ATOM 2062 N N . ASP A 1 260 ? -21.107 -2.931 5.144 1.00 66.00 260 ASP A N 1
ATOM 2063 C CA . ASP A 1 260 ? -20.833 -3.747 6.340 1.00 66.00 260 ASP A CA 1
ATOM 2064 C C . ASP A 1 260 ? -19.368 -3.629 6.836 1.00 66.00 260 ASP A C 1
ATOM 2066 O O . ASP A 1 260 ? -18.760 -4.595 7.306 1.00 66.00 260 ASP A O 1
ATOM 2070 N N . MET A 1 261 ? -18.736 -2.454 6.698 1.00 67.25 261 MET A N 1
ATOM 2071 C CA . MET A 1 261 ? -17.410 -2.207 7.297 1.00 67.25 261 MET A CA 1
ATOM 2072 C C . MET A 1 261 ? -17.499 -1.672 8.731 1.00 67.25 261 MET A C 1
ATOM 2074 O O . MET A 1 261 ? -16.536 -1.788 9.483 1.00 67.25 261 MET A O 1
ATOM 2078 N N . THR A 1 262 ? -18.642 -1.142 9.167 1.00 63.06 262 THR A N 1
ATOM 2079 C CA . THR A 1 262 ? -18.827 -0.683 10.557 1.00 63.06 262 THR A CA 1
ATOM 2080 C C . THR A 1 262 ? -18.683 -1.830 11.560 1.00 63.06 262 THR A C 1
ATOM 2082 O O . THR A 1 262 ? -18.004 -1.685 12.575 1.00 63.06 262 THR A O 1
ATOM 2085 N N . SER A 1 263 ? -19.221 -3.011 11.237 1.00 64.56 263 SER A N 1
ATOM 2086 C CA . SER A 1 263 ? -19.043 -4.239 12.023 1.00 64.56 263 SER A CA 1
ATOM 2087 C C . SER A 1 263 ? -17.575 -4.685 12.084 1.00 64.56 263 SER A C 1
ATOM 2089 O O . SER A 1 263 ? -17.093 -5.164 13.111 1.00 64.56 263 SER A O 1
ATOM 2091 N N . PHE A 1 264 ? -16.812 -4.456 11.015 1.00 72.25 264 PHE A N 1
ATOM 2092 C CA . PHE A 1 264 ? -15.384 -4.759 10.976 1.00 72.25 264 PHE A CA 1
ATOM 2093 C C . PHE A 1 264 ? -14.580 -3.894 11.962 1.00 72.25 264 PHE A C 1
ATOM 2095 O O . PHE A 1 264 ? -13.606 -4.372 12.561 1.00 72.25 264 PHE A O 1
ATOM 2102 N N . PHE A 1 265 ? -15.044 -2.665 12.198 1.00 68.25 265 PHE A N 1
ATOM 2103 C CA . PHE A 1 265 ? -14.474 -1.695 13.126 1.00 68.25 265 PHE A CA 1
ATOM 2104 C C . PHE A 1 265 ? -15.023 -1.782 14.554 1.00 68.25 265 PHE A C 1
ATOM 2106 O O . PHE A 1 265 ? -14.758 -0.880 15.323 1.00 68.25 265 PHE A O 1
ATOM 2113 N N . GLN A 1 266 ? -15.698 -2.853 14.987 1.00 63.03 266 GLN A N 1
ATOM 2114 C CA . GLN A 1 266 ? -16.297 -2.971 16.340 1.00 63.03 266 GLN A CA 1
ATOM 2115 C C . GLN A 1 266 ? -15.389 -2.633 17.551 1.00 63.03 266 GLN A C 1
ATOM 2117 O O . GLN A 1 266 ? -15.894 -2.450 18.655 1.00 63.03 266 GLN A O 1
ATOM 2122 N N . ARG A 1 267 ? -14.059 -2.564 17.384 1.00 57.28 267 ARG A N 1
ATOM 2123 C CA . ARG A 1 267 ? -13.091 -2.132 18.420 1.00 57.28 267 ARG A CA 1
ATOM 2124 C C . ARG A 1 267 ? -12.494 -0.738 18.193 1.00 57.28 267 ARG A C 1
ATOM 2126 O O . ARG A 1 267 ? -11.681 -0.291 18.992 1.00 57.28 267 ARG A O 1
ATOM 2133 N N . VAL A 1 268 ? -12.867 -0.082 17.105 1.00 60.50 268 VAL A N 1
ATOM 2134 C CA . VAL A 1 268 ? -12.397 1.226 16.665 1.00 60.50 268 VAL A CA 1
ATOM 2135 C C . VAL A 1 268 ? -13.591 2.178 16.751 1.00 60.50 268 VAL A C 1
ATOM 2137 O O . VAL A 1 268 ? -14.675 1.859 16.273 1.00 60.50 268 VAL A O 1
ATOM 2140 N N . CYS A 1 269 ? -13.435 3.320 17.419 1.00 60.12 269 CYS A N 1
ATOM 2141 C CA . CYS A 1 269 ? -14.535 4.272 17.576 1.00 60.12 269 CYS A CA 1
ATOM 2142 C C . CYS A 1 269 ? -14.929 4.830 16.197 1.00 60.12 269 CYS A C 1
ATOM 2144 O O . CYS A 1 269 ? -14.106 5.465 15.542 1.00 60.12 269 CYS A O 1
ATOM 2146 N N . VAL A 1 270 ? -16.159 4.569 15.746 1.00 65.31 270 VAL A N 1
ATOM 2147 C CA . VAL A 1 270 ? -16.697 5.092 14.480 1.00 65.31 270 VAL A CA 1
ATOM 2148 C C . VAL A 1 270 ? -17.540 6.327 14.790 1.00 65.31 270 VAL A C 1
ATOM 2150 O O . VAL A 1 270 ? -18.453 6.261 15.610 1.00 65.31 270 VAL A O 1
ATOM 2153 N N . GLN A 1 271 ? -17.227 7.450 14.147 1.00 64.44 271 GLN A N 1
ATOM 2154 C CA . GLN A 1 271 ? -17.869 8.748 14.373 1.00 64.44 271 GLN A CA 1
ATOM 2155 C C . GLN A 1 271 ? -18.889 9.144 13.292 1.00 64.44 271 GLN A C 1
ATOM 2157 O O . GLN A 1 271 ? -19.647 10.087 13.512 1.00 64.44 271 GLN A O 1
ATOM 2162 N N . ALA A 1 272 ? -18.933 8.458 12.142 1.00 64.81 272 ALA A N 1
ATOM 2163 C CA . ALA A 1 272 ? -19.781 8.836 11.003 1.00 64.81 272 ALA A CA 1
ATOM 2164 C C . ALA A 1 272 ? -20.569 7.661 10.390 1.00 64.81 272 ALA A C 1
ATOM 2166 O O . ALA A 1 272 ? -20.174 6.500 10.506 1.00 64.81 272 ALA A O 1
ATOM 2167 N N . ASP A 1 273 ? -21.675 7.977 9.699 1.00 67.50 273 ASP A N 1
ATOM 2168 C CA . ASP A 1 273 ? -22.409 7.021 8.859 1.00 67.50 273 ASP A CA 1
ATOM 2169 C C . ASP A 1 273 ? -21.629 6.757 7.565 1.00 67.50 273 ASP A C 1
ATOM 2171 O O . ASP A 1 273 ? -21.552 7.596 6.665 1.00 67.50 273 ASP A O 1
ATOM 2175 N N . LEU A 1 274 ? -21.072 5.550 7.474 1.00 64.31 274 LEU A N 1
ATOM 2176 C CA . LEU A 1 274 ? -20.291 5.063 6.342 1.00 64.31 274 LEU A CA 1
ATOM 2177 C C . LEU A 1 274 ? -21.032 5.204 4.999 1.00 64.31 274 LEU A C 1
ATOM 2179 O O . LEU A 1 274 ? -20.404 5.497 3.983 1.00 64.31 274 LEU A O 1
ATOM 2183 N N . SER A 1 275 ? -22.355 5.034 4.982 1.00 64.38 275 SER A N 1
ATOM 2184 C CA . SER A 1 275 ? -23.166 5.119 3.758 1.00 64.38 275 SER A CA 1
ATOM 2185 C C . SER A 1 275 ? -23.204 6.548 3.223 1.00 64.38 275 SER A C 1
ATOM 2187 O O . SER A 1 275 ? -23.044 6.779 2.022 1.00 64.38 275 SER A O 1
ATOM 2189 N N . ALA A 1 276 ? -23.368 7.515 4.129 1.00 65.94 276 ALA A N 1
ATOM 2190 C CA . ALA A 1 276 ? -23.350 8.934 3.806 1.00 65.94 276 ALA A CA 1
ATOM 2191 C C . ALA A 1 276 ? -21.958 9.386 3.334 1.00 65.94 276 ALA A C 1
ATOM 2193 O O . ALA A 1 276 ? -21.864 10.140 2.366 1.00 65.94 276 ALA A O 1
ATOM 2194 N N . GLU A 1 277 ? -20.884 8.878 3.948 1.00 68.44 277 GLU A N 1
ATOM 2195 C CA . GLU A 1 277 ? -19.506 9.219 3.568 1.00 68.44 277 GLU A CA 1
ATOM 2196 C C . GLU A 1 277 ? -19.101 8.636 2.218 1.00 68.44 277 GLU A C 1
ATOM 2198 O O . GLU A 1 277 ? -18.581 9.355 1.363 1.00 68.44 277 GLU A O 1
ATOM 2203 N N . ILE A 1 278 ? -19.391 7.355 1.970 1.00 65.31 278 ILE A N 1
ATOM 2204 C CA . ILE A 1 278 ? -19.182 6.766 0.643 1.00 65.31 278 ILE A CA 1
ATOM 2205 C C . ILE A 1 278 ? -19.971 7.568 -0.399 1.00 65.31 278 ILE A C 1
ATOM 2207 O O . ILE A 1 278 ? -19.449 7.850 -1.480 1.00 65.31 278 ILE A O 1
ATOM 2211 N N . GLY A 1 279 ? -21.185 8.005 -0.046 1.00 65.06 279 GLY A N 1
ATOM 2212 C CA . GLY A 1 279 ? -22.000 8.878 -0.878 1.00 65.06 279 GLY A CA 1
ATOM 2213 C C . GLY A 1 279 ? -21.346 10.227 -1.191 1.00 65.06 279 GLY A C 1
ATOM 2214 O O . GLY A 1 279 ? -21.282 10.640 -2.352 1.00 65.06 279 GLY A O 1
ATOM 2215 N N . ALA A 1 280 ? -20.813 10.896 -0.170 1.00 66.50 280 ALA A N 1
ATOM 2216 C CA . ALA A 1 280 ? -20.138 12.182 -0.296 1.00 66.50 280 ALA A CA 1
ATOM 2217 C C . ALA A 1 280 ? -18.851 12.083 -1.130 1.00 66.50 280 ALA A C 1
ATOM 2219 O O . ALA A 1 280 ? -18.627 12.916 -2.010 1.00 66.50 280 ALA A O 1
ATOM 2220 N N . VAL A 1 281 ? -18.035 11.045 -0.912 1.00 64.00 281 VAL A N 1
ATOM 2221 C CA . VAL A 1 281 ? -16.803 10.832 -1.684 1.00 64.00 281 VAL A CA 1
ATOM 2222 C C . VAL A 1 281 ? -17.121 10.466 -3.134 1.00 64.00 281 VAL A C 1
ATOM 2224 O O . VAL A 1 281 ? -16.512 11.019 -4.048 1.00 64.00 281 VAL A O 1
ATOM 2227 N N . ALA A 1 282 ? -18.106 9.597 -3.376 1.00 64.31 282 ALA A N 1
ATOM 2228 C CA . ALA A 1 282 ? -18.550 9.279 -4.731 1.00 64.31 282 ALA A CA 1
ATOM 2229 C C . ALA A 1 282 ? -19.058 10.531 -5.466 1.00 64.31 282 ALA A C 1
ATOM 2231 O O . ALA A 1 282 ? -18.677 10.758 -6.613 1.00 64.31 282 ALA A O 1
ATOM 2232 N N . SER A 1 283 ? -19.829 11.394 -4.792 1.00 66.56 283 SER A N 1
ATOM 2233 C CA . SER A 1 283 ? -20.287 12.667 -5.360 1.00 66.56 283 SER A CA 1
ATOM 2234 C C . SER A 1 283 ? -19.134 13.630 -5.654 1.00 66.56 283 SER A C 1
ATOM 2236 O O . SER A 1 283 ? -19.140 14.261 -6.709 1.00 66.56 283 SER A O 1
ATOM 2238 N N . PHE A 1 284 ? -18.150 13.752 -4.756 1.00 62.53 284 PHE A N 1
ATOM 2239 C CA . PHE A 1 284 ? -16.952 14.573 -4.977 1.00 62.53 284 PHE A CA 1
ATOM 2240 C C . PHE A 1 284 ? -16.168 14.114 -6.216 1.00 62.53 284 PHE A C 1
ATOM 2242 O O . PHE A 1 284 ? -15.666 14.937 -6.977 1.00 62.53 284 PHE A O 1
ATOM 2249 N N . LEU A 1 285 ? -16.113 12.802 -6.450 1.00 56.41 285 LEU A N 1
ATOM 2250 C CA . LEU A 1 285 ? -15.430 12.193 -7.592 1.00 56.41 285 LEU A CA 1
ATOM 2251 C C . LEU A 1 285 ? -16.291 12.122 -8.868 1.00 56.41 285 LEU A C 1
ATOM 2253 O O . LEU A 1 285 ? -15.824 11.607 -9.883 1.00 56.41 285 LEU A O 1
ATOM 2257 N N . GLY A 1 286 ? -17.532 12.623 -8.839 1.00 59.81 286 GLY A N 1
ATOM 2258 C CA . GLY A 1 286 ? -18.445 12.617 -9.987 1.00 59.81 286 GLY A CA 1
ATOM 2259 C C . GLY A 1 286 ? -19.006 11.235 -10.352 1.00 59.81 286 GLY A C 1
ATOM 2260 O O . GLY A 1 286 ? -19.325 10.992 -11.515 1.00 59.81 286 GLY A O 1
ATOM 2261 N N . LEU A 1 287 ? -19.108 10.318 -9.388 1.00 59.25 287 LEU A N 1
ATOM 2262 C CA . LEU A 1 287 ? -19.599 8.951 -9.578 1.00 59.25 287 LEU A CA 1
ATOM 2263 C C . LEU A 1 287 ? -21.090 8.829 -9.225 1.00 59.25 287 LEU A C 1
ATOM 2265 O O . LEU A 1 287 ? -21.596 9.499 -8.327 1.00 59.25 287 LEU A O 1
ATOM 2269 N N . SER A 1 288 ? -21.805 7.967 -9.950 1.00 51.72 288 SER A N 1
ATOM 2270 C CA . SER A 1 288 ? -23.242 7.719 -9.770 1.00 51.72 288 SER A CA 1
ATOM 2271 C C . SER A 1 288 ? -23.480 6.549 -8.811 1.00 51.72 288 SER A C 1
ATOM 2273 O O . SER A 1 288 ? -22.883 5.493 -8.989 1.00 51.72 288 SER A O 1
ATOM 2275 N N . LEU A 1 289 ? -24.376 6.717 -7.835 1.00 55.22 289 LEU A N 1
ATOM 2276 C CA . LEU A 1 289 ? -24.729 5.697 -6.837 1.00 55.22 289 LEU A CA 1
ATOM 2277 C C . LEU A 1 289 ? -26.116 5.107 -7.122 1.00 55.22 289 LEU A C 1
ATOM 2279 O O . LEU A 1 289 ? -27.035 5.848 -7.478 1.00 55.22 289 LEU A O 1
ATOM 2283 N N . GLU A 1 290 ? -26.302 3.803 -6.905 1.00 57.62 290 GLU A N 1
ATOM 2284 C CA . GLU A 1 290 ? -27.636 3.187 -6.912 1.00 57.62 290 GLU A CA 1
ATOM 2285 C C . GLU A 1 290 ? -28.398 3.537 -5.621 1.00 57.62 290 GLU A C 1
ATOM 2287 O O . GLU A 1 290 ? -27.886 3.394 -4.510 1.00 57.62 290 GLU A O 1
ATOM 2292 N N . LYS A 1 291 ? -29.642 4.018 -5.758 1.00 49.56 291 LYS A N 1
ATOM 2293 C CA . LYS A 1 291 ? -30.458 4.537 -4.641 1.00 49.56 291 LYS A CA 1
ATOM 2294 C C . LYS A 1 291 ? -30.856 3.475 -3.607 1.00 49.56 291 LYS A C 1
ATOM 2296 O O . LYS A 1 291 ? -31.138 3.828 -2.466 1.00 49.56 291 LYS A O 1
ATOM 2301 N N . GLU A 1 292 ? -30.889 2.203 -3.996 1.00 52.31 292 GLU A N 1
ATOM 2302 C CA . GLU A 1 292 ? -31.368 1.091 -3.163 1.00 52.31 292 GLU A CA 1
ATOM 2303 C C . GLU A 1 292 ? -30.370 0.720 -2.054 1.00 52.31 292 GLU A C 1
ATOM 2305 O O . GLU A 1 292 ? -30.775 0.447 -0.926 1.00 52.31 292 GLU A O 1
ATOM 2310 N N . ALA A 1 293 ? -29.062 0.831 -2.311 1.00 48.78 293 ALA A N 1
ATOM 2311 C CA . ALA A 1 293 ? -28.030 0.485 -1.334 1.00 48.78 293 ALA A CA 1
ATOM 2312 C C . ALA A 1 293 ? -27.952 1.452 -0.136 1.00 48.78 293 ALA A C 1
ATOM 2314 O O . ALA A 1 293 ? -27.637 1.039 0.978 1.00 48.78 293 ALA A O 1
ATOM 2315 N N . LEU A 1 294 ? -28.267 2.736 -0.346 1.00 49.94 294 LEU A N 1
ATOM 2316 C CA . LEU A 1 294 ? -28.251 3.762 0.706 1.00 49.94 294 LEU A CA 1
ATOM 2317 C C . LEU A 1 294 ? -29.465 3.662 1.649 1.00 49.94 294 LEU A C 1
ATOM 2319 O O . LEU A 1 294 ? -29.372 4.050 2.811 1.00 49.94 294 LEU A O 1
ATOM 2323 N N . ALA A 1 295 ? -30.598 3.143 1.164 1.00 47.38 295 ALA A N 1
ATOM 2324 C CA . ALA A 1 295 ? -31.848 3.073 1.923 1.00 47.38 295 ALA A CA 1
ATOM 2325 C C . ALA A 1 295 ? -31.858 1.948 2.977 1.00 47.38 295 ALA A C 1
ATOM 2327 O O . ALA A 1 295 ? -32.443 2.114 4.046 1.00 47.38 295 ALA A O 1
ATOM 2328 N N . GLU A 1 296 ? -31.192 0.820 2.713 1.00 45.09 296 GLU A N 1
ATOM 2329 C CA . GLU A 1 296 ? -31.174 -0.324 3.636 1.00 45.09 296 GLU A CA 1
ATOM 2330 C C . GLU A 1 296 ? -30.159 -0.160 4.779 1.00 45.09 296 GLU A C 1
ATOM 2332 O O . GLU A 1 296 ? -30.428 -0.584 5.905 1.00 45.09 296 GLU A O 1
ATOM 2337 N N . ALA A 1 297 ? -29.025 0.510 4.549 1.00 45.34 297 ALA A N 1
ATOM 2338 C CA . ALA A 1 297 ? -28.004 0.713 5.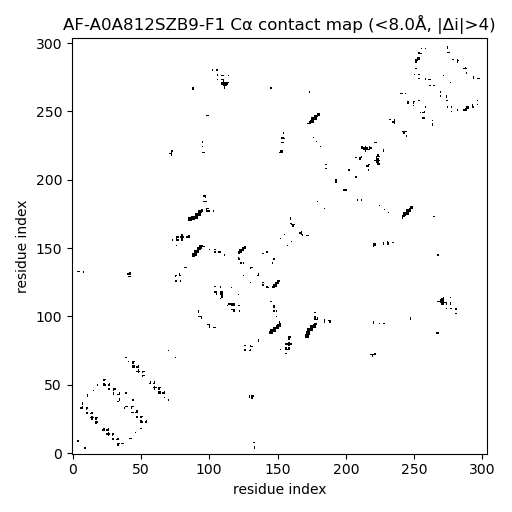582 1.00 45.34 297 ALA A CA 1
ATOM 2339 C C . ALA A 1 297 ? -28.462 1.648 6.717 1.00 45.34 297 ALA A C 1
ATOM 2341 O O . ALA A 1 297 ? -28.133 1.406 7.879 1.00 45.34 297 ALA A O 1
ATOM 2342 N N . GLY A 1 298 ? -29.311 2.636 6.412 1.00 40.84 298 GLY A N 1
ATOM 2343 C CA . GLY A 1 298 ? -29.935 3.505 7.416 1.00 40.84 298 GLY A CA 1
ATOM 2344 C C . GLY A 1 298 ? -30.958 2.801 8.322 1.00 40.84 298 GLY A C 1
ATOM 2345 O O . GLY A 1 298 ? -31.331 3.347 9.356 1.00 40.84 298 GLY A O 1
ATOM 2346 N N . SER A 1 299 ? -31.403 1.587 7.974 1.00 41.12 299 SER A N 1
ATOM 2347 C CA . SER A 1 299 ? -32.351 0.810 8.790 1.00 41.12 299 SER A CA 1
ATOM 2348 C C . SER A 1 299 ? -31.675 -0.050 9.869 1.00 41.12 299 SER A C 1
ATOM 2350 O O . SER A 1 299 ? -32.308 -0.407 10.861 1.00 41.12 299 SER A O 1
ATOM 2352 N N . SER A 1 300 ? -30.375 -0.344 9.722 1.00 42.19 300 SER A N 1
ATOM 2353 C CA . SER A 1 300 ? -29.623 -1.205 10.649 1.00 42.19 300 SER A CA 1
ATOM 2354 C C . SER A 1 300 ? -29.086 -0.472 11.886 1.00 42.19 300 SER A C 1
ATOM 2356 O O . SER A 1 300 ? -28.653 -1.133 12.828 1.00 42.19 300 SER A O 1
ATOM 2358 N N . SER A 1 301 ? -29.104 0.865 11.912 1.00 38.47 301 SER A N 1
ATOM 2359 C CA . SER A 1 301 ? -28.671 1.683 13.058 1.00 38.47 301 SER A CA 1
ATOM 2360 C C . SER A 1 301 ? -29.789 1.968 14.071 1.00 38.47 301 SER A C 1
ATOM 2362 O O . SER A 1 301 ? -29.522 2.533 15.127 1.00 38.47 301 SER A O 1
ATOM 2364 N N . ALA A 1 302 ? -31.031 1.556 13.790 1.00 33.41 302 ALA A N 1
ATOM 2365 C CA . ALA A 1 302 ? -32.186 1.771 14.671 1.00 33.41 302 ALA A CA 1
ATOM 2366 C C . ALA A 1 302 ? -32.392 0.661 15.728 1.00 33.41 302 ALA A C 1
ATOM 2368 O O . ALA A 1 302 ? -33.317 0.739 16.540 1.00 33.41 302 ALA A O 1
ATOM 2369 N N . HIS A 1 303 ? -31.541 -0.369 15.735 1.00 31.03 303 HIS A N 1
ATOM 2370 C CA . HIS A 1 303 ? -31.592 -1.482 16.686 1.00 31.03 303 HIS A CA 1
ATOM 2371 C C . HIS A 1 303 ? -30.211 -1.765 17.295 1.00 31.03 303 HIS A C 1
ATOM 2373 O O . HIS A 1 303 ? -29.650 -2.842 17.101 1.00 31.03 303 HIS A O 1
ATOM 2379 N N . MET A 1 304 ? -29.665 -0.799 18.035 1.00 29.45 304 MET A N 1
ATOM 2380 C CA . MET A 1 304 ? -28.704 -1.042 19.117 1.00 29.45 304 MET A CA 1
ATOM 2381 C C . MET A 1 304 ? -28.792 0.069 20.157 1.00 29.45 304 MET A C 1
ATOM 2383 O O . MET A 1 304 ? -28.776 1.249 19.746 1.00 29.45 304 MET A O 1
#

Radius of gyration: 21.58 Å; Cα contacts (8 Å, |Δi|>4): 436; chains: 1; bounding box: 66×45×54 Å

Solvent-accessible surface area (backbone atoms only — not comparable to full-atom values): 16804 Å² total; per-residue (Å²): 133,86,81,77,72,52,83,43,57,52,28,44,56,52,20,54,56,30,45,77,73,67,37,27,71,63,16,34,54,39,26,51,59,26,33,74,79,40,80,80,42,61,68,43,39,55,53,34,24,53,22,26,50,75,68,68,39,53,72,59,19,48,53,38,45,49,48,59,71,65,51,48,43,58,58,47,41,48,42,34,41,76,73,49,82,68,43,61,58,27,36,35,40,35,24,59,78,66,20,48,56,70,59,53,45,37,48,51,37,18,24,51,70,19,85,83,42,56,37,81,82,54,42,49,53,68,68,46,94,54,60,74,48,72,67,56,56,46,53,67,69,68,46,62,85,64,38,35,33,35,38,46,70,32,50,94,41,34,48,68,58,56,85,68,98,84,59,62,67,91,52,49,33,40,35,39,37,34,45,45,62,64,72,61,24,52,53,48,42,52,55,52,31,65,73,34,79,92,51,64,77,90,74,56,72,66,58,51,51,54,34,39,69,70,4,70,72,30,41,84,50,65,24,28,61,67,58,41,51,49,41,43,51,55,51,23,75,79,34,61,90,39,28,45,80,43,50,40,68,40,65,56,41,53,36,72,81,63,60,57,47,63,72,71,34,76,87,51,74,71,61,43,63,59,60,61,47,51,48,51,53,33,52,75,71,73,48,71,69,61,74,68,47,60,60,58,61,68,60,66,70,78,76,122

Sequence (304 aa):
MSVQPSRVEARFQLAAVMVEEGNYSEALRTLEEALMLAPCDLNCLALACRCLEGLGRHAEALAAAERLCGLDPASTFLALREVFHCRPDDVFVVTFPRCGTTWMVQIVVSCLFGPRANYEDHALFLEGSIASSASYVRKLEELPHPRVLKSHVPADMYPGLAHGKDSILQSYGKVIYVVRNPKDALISLRHHHANNQAIGWDGSWDEWVDQWISGQRSLEYGGSYFDHVNGWWKLSQHHPDRIRVVYFEDLKVPNRRTLDMTSFFQRVCVQADLSAEIGAVASFLGLSLEKEALAEAGSSSAHM